Protein AF-A0A3P8GZG1-F1 (afdb_monomer_lite)

Foldseek 3Di:
DPPPVVVVVVVVVVVVVVVVVVVVVVVVVVVVVVVVVVVVVVVVVVVVVVVVVVVVVVVVVVVVVVVVVVVVVVVVVVVVVVVVVVVVVVVVVCVLAVVVLVVLLVCCLFPVQLDDPVVSVVVSVVSVVVCVVVVRHHDPPPPSLVVLDALVQVVVLVVQQQFPDPLSSSLVSSCVDPPFAEEEACLPCSVVSSVCSSLVVLVEEEEEPPDPCVVVVVLVCQQVQREYEYEPCLPPDPLCVQVLVVVWDQDPNFTWTDGDPDIGGGDPNHGYHYYYSDSPRDDPPSVVVSHGYHYPPDDPRSVVSSVVVVVCCVVPVVVVVVVVVVSVVVVVVVVVVVVVVVVVVVVVVVCVVVVVVVVD

Sequence (360 aa):
MKKVEPLRNELKTLEAAATTNKEEAKNNEVTIAALEKSIAKYKEEYAVLISQAQAIKSDLATVEAKVARSVALIKSLSNERARWESSSETFKSQMSTIFGDCLLSAAFMAYAGYFDQHFRSRLFATWCQHLQSVGIHFRNDLALVEYLSNPDERLRWQANALPDDELCVENAIILRRFNRYPLIIDPSGQATEFLVNEYKSKKIMKTSFLDDAFRKTLESALRFGTPLLVQDVESYDSILNPVLNREVRRTGGRTLITIGDQDIDLSPTFRIFLSTRDPSVDFPADVCSRVTFVNFTVTRGSLQSQCLNAALKAERPDVDAKRSDLLKMQGEFQLKLRHLEKDLLQSLNEAKVLFIVLFF

Radius of gyration: 46.08 Å; chains: 1; bounding box: 89×53×162 Å

InterPro domains:
  IPR024743 Dynein heavy chain, coiled coil stalk [PF12777] (3-127)
  IPR026983 Dynein heavy chain [PTHR10676] (2-352)
  IPR027417 P-loop containing nucleoside triphosphate hydrolase [G3DSA:3.40.50.300] (145-316)
  IPR035706 Dynein heavy chain, ATP-binding dynein motor region [PF12781] (156-352)

Structure (mmCIF, N/CA/C/O backbone):
data_AF-A0A3P8GZG1-F1
#
_entry.id   AF-A0A3P8GZG1-F1
#
loop_
_atom_site.group_PDB
_atom_site.id
_atom_site.type_symbol
_atom_site.label_atom_id
_atom_site.label_alt_id
_atom_site.label_comp_id
_atom_site.label_asym_id
_atom_site.label_entity_id
_atom_site.label_seq_id
_atom_site.pdbx_PDB_ins_code
_atom_site.Cartn_x
_atom_site.Cartn_y
_atom_site.Cartn_z
_atom_site.occupancy
_atom_site.B_iso_or_equiv
_atom_site.auth_seq_id
_atom_site.auth_comp_id
_atom_site.auth_asym_id
_atom_site.auth_atom_id
_atom_site.pdbx_PDB_model_num
ATOM 1 N N . MET A 1 1 ? -52.515 29.646 133.090 1.00 43.28 1 MET A N 1
ATOM 2 C CA . MET A 1 1 ? -51.762 28.808 132.130 1.00 43.28 1 MET A CA 1
ATOM 3 C C . MET A 1 1 ? -52.728 28.059 131.197 1.00 43.28 1 MET A C 1
ATOM 5 O O . MET A 1 1 ? -53.071 26.932 131.501 1.00 43.28 1 MET A O 1
ATOM 9 N N . LYS A 1 2 ? -53.247 28.675 130.117 1.00 50.31 2 LYS A N 1
ATOM 10 C CA . LYS A 1 2 ? -54.190 28.012 129.169 1.00 50.31 2 LYS A CA 1
ATOM 11 C C . LYS A 1 2 ? -54.016 28.409 127.681 1.00 50.31 2 LYS A C 1
ATOM 13 O O . LYS A 1 2 ? -54.916 28.205 126.881 1.00 50.31 2 LYS A O 1
ATOM 18 N N . LYS A 1 3 ? -52.872 28.989 127.290 1.00 53.66 3 LYS A N 1
ATOM 19 C CA . LYS A 1 3 ? -52.578 29.385 125.888 1.00 53.66 3 LYS A CA 1
ATOM 20 C C . LYS A 1 3 ? -51.276 28.802 125.314 1.00 53.66 3 LYS A C 1
ATOM 22 O O . LYS A 1 3 ? -50.938 29.098 124.180 1.00 53.66 3 LYS A O 1
ATOM 27 N N . VAL A 1 4 ? -50.548 27.982 126.076 1.00 56.12 4 VAL A N 1
ATOM 28 C CA . VAL A 1 4 ? -49.191 27.521 125.704 1.00 56.12 4 VAL A CA 1
ATOM 29 C C . VAL A 1 4 ? -49.188 26.093 125.137 1.00 56.12 4 VAL A C 1
ATOM 31 O O . VAL A 1 4 ? -48.314 25.751 124.353 1.00 56.12 4 VAL A O 1
ATOM 34 N N . GLU A 1 5 ? -50.182 25.268 125.476 1.00 59.38 5 GLU A N 1
ATOM 35 C CA . GLU A 1 5 ? -50.323 23.896 124.960 1.00 59.38 5 GLU A CA 1
ATOM 36 C C . GLU A 1 5 ? -50.764 23.790 123.489 1.00 59.38 5 GLU A C 1
ATOM 38 O O . GLU A 1 5 ? -50.125 23.027 122.765 1.00 59.38 5 GLU A O 1
ATOM 43 N N . PRO A 1 6 ? -51.776 24.535 122.990 1.00 67.56 6 PRO A N 1
ATOM 44 C CA . PRO A 1 6 ? -52.205 24.390 121.596 1.00 67.56 6 PRO A CA 1
ATOM 45 C C . PRO A 1 6 ? -51.139 24.879 120.605 1.00 67.56 6 PRO A C 1
ATOM 47 O O . PRO A 1 6 ? -50.846 24.174 119.650 1.00 67.56 6 PRO A O 1
ATOM 50 N N . LEU A 1 7 ? -50.464 25.999 120.897 1.00 62.69 7 LEU A N 1
ATOM 51 C CA . LEU A 1 7 ? -49.342 26.507 120.093 1.00 62.69 7 LEU A CA 1
ATOM 52 C C . LEU A 1 7 ? -48.112 25.581 120.127 1.00 62.69 7 LEU A C 1
ATOM 54 O O . LEU A 1 7 ? -47.407 25.478 119.132 1.00 62.69 7 LEU A O 1
ATOM 58 N N . ARG A 1 8 ? -47.854 24.869 121.237 1.00 66.25 8 ARG A N 1
ATOM 59 C CA . ARG A 1 8 ? -46.794 23.841 121.299 1.00 66.25 8 ARG A CA 1
ATOM 60 C C . ARG A 1 8 ? -47.133 22.596 120.485 1.00 66.25 8 ARG A C 1
ATOM 62 O O . ARG A 1 8 ? -46.230 22.007 119.898 1.00 66.25 8 ARG A O 1
ATOM 69 N N . ASN A 1 9 ? -48.399 22.184 120.469 1.00 69.12 9 ASN A N 1
ATOM 70 C CA . ASN A 1 9 ? -48.848 21.059 119.651 1.00 69.12 9 ASN A CA 1
ATOM 71 C C . ASN A 1 9 ? -48.834 21.415 118.161 1.00 69.12 9 ASN A C 1
ATOM 73 O O . ASN A 1 9 ? -48.377 20.607 117.364 1.00 69.12 9 ASN A O 1
ATOM 77 N N . GLU A 1 10 ? -49.240 22.632 117.802 1.00 72.25 10 GLU A N 1
ATOM 78 C CA . GLU A 1 10 ? -49.218 23.131 116.424 1.00 72.25 10 GLU A CA 1
ATOM 79 C C . GLU A 1 10 ? -47.780 23.294 115.896 1.00 72.25 10 GLU A C 1
ATOM 81 O O . GLU A 1 10 ? -47.464 22.879 114.779 1.00 72.25 10 GLU A O 1
ATOM 86 N N . LEU A 1 11 ? -46.863 23.784 116.741 1.00 73.31 11 LEU A N 1
ATOM 87 C CA . LEU A 1 11 ? -45.434 23.849 116.431 1.00 73.31 11 LEU A CA 1
ATOM 88 C C . LEU A 1 11 ? -44.823 22.449 116.269 1.00 73.31 11 LEU A C 1
ATOM 90 O O . LEU A 1 11 ? -44.087 22.229 115.317 1.00 73.31 11 LEU A O 1
ATOM 94 N N . LYS A 1 12 ? -45.205 21.473 117.107 1.00 76.31 12 LYS A N 1
ATOM 95 C CA . LYS A 1 12 ? -44.816 20.062 116.928 1.00 76.31 12 LYS A CA 1
ATOM 96 C C . LYS A 1 12 ? -45.357 19.451 115.639 1.00 76.31 12 LYS A C 1
ATOM 98 O O . LYS A 1 12 ? -44.652 18.670 115.012 1.00 76.31 12 LYS A O 1
ATOM 103 N N . THR A 1 13 ? -46.589 19.769 115.238 1.00 78.44 13 THR A N 1
ATOM 104 C CA . THR A 1 13 ? -47.154 19.265 113.976 1.00 78.44 13 THR A CA 1
ATOM 105 C C . THR A 1 13 ? -46.490 19.898 112.759 1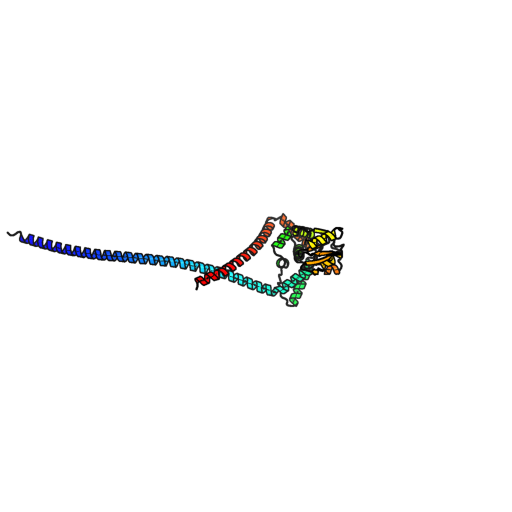.00 78.44 13 THR A C 1
ATOM 107 O O . THR A 1 13 ? -46.254 19.201 111.779 1.00 78.44 13 THR A O 1
ATOM 110 N N . LEU A 1 14 ? -46.136 21.185 112.828 1.00 77.06 14 LEU A N 1
ATOM 111 C CA . LEU A 1 14 ? -45.394 21.876 111.773 1.00 77.06 14 LEU A CA 1
ATOM 112 C C . LEU A 1 14 ? -43.933 21.421 111.712 1.00 77.06 14 LEU A C 1
ATOM 114 O O . LEU A 1 14 ? -43.414 21.252 110.617 1.00 77.06 14 LEU A O 1
ATOM 118 N N . GLU A 1 15 ? -43.284 21.165 112.851 1.00 77.38 15 GLU A N 1
ATOM 119 C CA . GLU A 1 15 ? -41.948 20.559 112.908 1.00 77.38 15 GLU A CA 1
ATOM 120 C C . GLU A 1 15 ? -41.965 19.135 112.351 1.00 77.38 15 GLU A C 1
ATOM 122 O O . GLU A 1 15 ? -41.112 18.810 111.532 1.00 77.38 15 GLU A O 1
ATOM 127 N N . ALA A 1 16 ? -42.966 18.323 112.711 1.00 79.56 16 ALA A N 1
ATOM 128 C CA . ALA A 1 16 ? -43.153 16.986 112.155 1.00 79.56 16 ALA A CA 1
ATOM 129 C C . ALA A 1 16 ? -43.385 17.038 110.636 1.00 79.56 16 ALA A C 1
ATOM 131 O O . ALA A 1 16 ? -42.677 16.369 109.891 1.00 79.56 16 ALA A O 1
ATOM 132 N N . ALA A 1 17 ? -44.293 17.892 110.155 1.00 79.44 17 ALA A N 1
ATOM 133 C CA . ALA A 1 17 ? -44.545 18.070 108.725 1.00 79.44 17 ALA A CA 1
ATOM 134 C C . ALA A 1 17 ? -43.320 18.621 107.974 1.00 79.44 17 ALA A C 1
ATOM 136 O O . ALA A 1 17 ? -43.043 18.204 106.852 1.00 79.44 17 ALA A O 1
ATOM 137 N N . ALA A 1 18 ? -42.547 19.519 108.591 1.00 79.75 18 ALA A N 1
ATOM 138 C CA . ALA A 1 18 ? -41.299 20.025 108.031 1.00 79.75 18 ALA A CA 1
ATOM 139 C C . ALA A 1 18 ? -40.213 18.943 107.978 1.00 79.75 18 ALA A C 1
ATOM 141 O O . ALA A 1 18 ? -39.451 18.917 107.013 1.00 79.75 18 ALA A O 1
ATOM 142 N N . THR A 1 19 ? -40.144 18.039 108.966 1.00 81.44 19 THR A N 1
ATOM 143 C CA . THR A 1 19 ? -39.253 16.870 108.915 1.00 81.44 19 THR A CA 1
ATOM 144 C C . THR A 1 19 ? -39.671 15.887 107.827 1.00 81.44 19 THR A C 1
ATOM 146 O O . THR A 1 19 ? -38.811 15.492 107.044 1.00 81.44 19 THR A O 1
ATOM 149 N N . THR A 1 20 ? -40.970 15.597 107.682 1.00 83.31 20 THR A N 1
ATOM 150 C CA . THR A 1 20 ? -41.490 14.726 106.616 1.00 83.31 20 THR A CA 1
ATOM 151 C C . THR A 1 20 ? -41.215 15.317 105.233 1.00 83.31 20 THR A C 1
ATOM 153 O O . THR A 1 20 ? -40.660 14.635 104.379 1.00 83.31 20 THR A O 1
ATOM 156 N N . ASN A 1 21 ? -41.483 16.612 105.022 1.00 81.94 21 ASN A N 1
ATOM 157 C CA . ASN A 1 21 ? -41.158 17.294 103.763 1.00 81.94 21 ASN A CA 1
ATOM 158 C C . ASN A 1 21 ? -39.648 17.332 103.487 1.00 81.94 21 ASN A C 1
ATOM 160 O O . ASN A 1 21 ? -39.240 17.276 102.331 1.00 81.94 21 ASN A O 1
ATOM 164 N N . LYS A 1 22 ? -38.799 17.426 104.520 1.00 83.38 22 LYS A N 1
ATOM 165 C CA . LYS A 1 22 ? -37.338 17.335 104.358 1.00 83.38 22 LYS A CA 1
ATOM 166 C C . LYS A 1 22 ? -36.900 15.940 103.924 1.00 83.38 22 LYS A C 1
ATOM 168 O O . LYS A 1 22 ? -35.990 15.824 103.108 1.00 83.38 22 LYS A O 1
ATOM 173 N N . GLU A 1 23 ? -37.518 14.896 104.465 1.00 84.44 23 GLU A N 1
ATOM 174 C CA . GLU A 1 23 ? -37.255 13.509 104.075 1.00 84.44 23 GLU A CA 1
ATOM 175 C C . GLU A 1 23 ? -37.761 13.213 102.660 1.00 84.44 23 GLU A C 1
ATOM 177 O O . GLU A 1 23 ? -37.033 12.611 101.872 1.00 84.44 23 GLU A O 1
ATOM 182 N N . GLU A 1 24 ? -38.944 13.706 102.291 1.00 84.44 24 GLU A N 1
ATOM 183 C CA . GLU A 1 24 ? -39.466 13.620 100.924 1.00 84.44 24 GLU A CA 1
ATOM 184 C C . GLU A 1 24 ? -38.603 14.401 99.927 1.00 84.44 24 GLU A C 1
ATOM 186 O O . GLU A 1 24 ? -38.266 13.873 98.869 1.00 84.44 24 GLU A O 1
ATOM 191 N N . ALA A 1 25 ? -38.167 15.617 100.271 1.00 84.31 25 ALA A N 1
ATOM 192 C CA . ALA A 1 25 ? -37.244 16.396 99.447 1.00 84.31 25 ALA A CA 1
ATOM 193 C C . ALA A 1 25 ? -35.911 15.661 99.252 1.00 84.31 25 ALA A C 1
ATOM 195 O O . ALA A 1 25 ? -35.411 15.588 98.133 1.00 84.31 25 ALA A O 1
ATOM 196 N N . LYS A 1 26 ? -35.376 15.038 100.308 1.00 87.12 26 LYS A N 1
ATOM 197 C CA . LYS A 1 26 ? -34.148 14.239 100.237 1.00 87.12 26 LYS A CA 1
ATOM 198 C C . LYS A 1 26 ? -34.324 12.979 99.380 1.00 87.12 26 LYS A C 1
ATOM 200 O O . LYS A 1 26 ? -33.434 12.637 98.607 1.00 87.12 26 LYS A O 1
ATOM 205 N N . ASN A 1 27 ? -35.469 12.300 99.469 1.00 86.44 27 ASN A N 1
ATOM 206 C CA . ASN A 1 27 ? -35.792 11.160 98.604 1.00 86.44 27 ASN A CA 1
ATOM 207 C C . ASN A 1 27 ? -35.959 11.582 97.134 1.00 86.44 27 ASN A C 1
ATOM 209 O O . ASN A 1 27 ? -35.504 10.877 96.228 1.00 86.44 27 ASN A O 1
ATOM 213 N N . ASN A 1 28 ? -36.553 12.751 96.889 1.00 85.81 28 ASN A N 1
ATOM 214 C CA . ASN A 1 28 ? -36.662 13.337 95.555 1.00 85.81 28 ASN A CA 1
ATOM 215 C C . ASN A 1 28 ? -35.290 13.751 94.999 1.00 85.81 28 ASN A C 1
ATOM 217 O O . ASN A 1 28 ? -35.001 13.482 93.840 1.00 85.81 28 ASN A O 1
ATOM 221 N N . GLU A 1 29 ? -34.393 14.308 95.814 1.00 86.75 29 GLU A N 1
ATOM 222 C CA . GLU A 1 29 ? -33.010 14.595 95.402 1.00 86.75 29 GLU A CA 1
ATOM 223 C C . GLU A 1 29 ? -32.241 13.318 95.033 1.00 86.75 29 GLU A C 1
ATOM 225 O O . GLU A 1 29 ? -31.551 13.283 94.014 1.00 86.75 29 GLU A O 1
ATOM 230 N N . VAL A 1 30 ? -32.394 12.238 95.809 1.00 90.06 30 VAL A N 1
ATOM 231 C CA . VAL A 1 30 ? -31.760 10.941 95.508 1.00 90.06 30 VAL A CA 1
ATOM 232 C C . VAL A 1 30 ? -32.296 10.344 94.204 1.00 90.06 30 VAL A C 1
ATOM 234 O O . VAL A 1 30 ? -31.521 9.822 93.399 1.00 90.06 30 VAL A O 1
ATOM 237 N N . THR A 1 31 ? -33.607 10.425 93.967 1.00 88.00 31 THR A N 1
ATOM 238 C CA . THR A 1 31 ? -34.216 9.927 92.723 1.00 88.00 31 THR A CA 1
ATOM 239 C C . THR A 1 31 ? -33.843 10.784 91.515 1.00 88.00 31 THR A C 1
ATOM 241 O O . THR A 1 31 ? -33.518 10.220 90.471 1.00 88.00 31 THR A O 1
ATOM 244 N N . ILE A 1 32 ? -33.786 12.113 91.651 1.00 89.06 32 ILE A N 1
ATOM 245 C CA . ILE A 1 32 ? -33.284 13.018 90.605 1.00 89.06 32 ILE A CA 1
ATOM 246 C C . ILE A 1 32 ? -31.829 12.683 90.271 1.00 89.06 32 ILE A C 1
ATOM 248 O O . ILE A 1 32 ? -31.522 12.459 89.104 1.00 89.06 32 ILE A O 1
ATOM 252 N N . ALA A 1 33 ? -30.954 12.527 91.268 1.00 90.25 33 ALA A N 1
ATOM 253 C CA . ALA A 1 33 ? -29.554 12.164 91.040 1.00 90.25 33 ALA A CA 1
ATOM 254 C C . ALA A 1 33 ? -29.401 10.790 90.351 1.00 90.25 33 ALA A C 1
ATOM 256 O O . ALA A 1 33 ? -28.545 10.605 89.480 1.00 90.25 33 ALA A O 1
ATOM 257 N N . ALA A 1 34 ? -30.247 9.812 90.697 1.00 89.56 34 ALA A N 1
ATOM 258 C CA . ALA A 1 34 ? -30.266 8.501 90.046 1.00 89.56 34 ALA A CA 1
ATOM 259 C C . ALA A 1 34 ? -30.741 8.574 88.580 1.00 89.56 34 ALA A C 1
ATOM 261 O O . ALA A 1 34 ? -30.181 7.899 87.705 1.00 89.56 34 ALA A O 1
ATOM 262 N N . LEU A 1 35 ? -31.745 9.409 88.298 1.00 90.50 35 LEU A N 1
ATOM 263 C CA . LEU A 1 35 ? -32.241 9.667 86.947 1.00 90.50 35 LEU A CA 1
ATOM 264 C C . LEU A 1 35 ? -31.217 10.437 86.110 1.00 90.50 35 LEU A C 1
ATOM 266 O O . LEU A 1 35 ? -30.965 10.047 84.975 1.00 90.50 35 LEU A O 1
ATOM 270 N N . GLU A 1 36 ? -30.562 11.456 86.666 1.00 89.81 36 GLU A N 1
ATOM 271 C CA . GLU A 1 36 ? -29.489 12.205 86.003 1.00 89.81 36 GLU A CA 1
ATOM 272 C C . GLU A 1 36 ? -28.321 11.295 85.620 1.00 89.81 36 GLU A C 1
ATOM 274 O O . GLU A 1 36 ? -27.849 11.336 84.482 1.00 89.81 36 GLU A O 1
ATOM 279 N N . LYS A 1 37 ? -27.908 10.397 86.525 1.00 91.06 37 LYS A N 1
ATOM 280 C CA . LYS A 1 37 ? -26.879 9.388 86.239 1.00 91.06 37 LYS A CA 1
ATOM 281 C C . LYS A 1 37 ? -27.308 8.428 85.125 1.00 91.06 37 LYS A C 1
ATOM 283 O O . LYS A 1 37 ? -26.499 8.084 84.263 1.00 91.06 37 LYS A O 1
ATOM 288 N N . SER A 1 38 ? -28.573 8.011 85.121 1.00 91.06 38 SER A N 1
ATOM 289 C CA . SER A 1 38 ? -29.121 7.137 84.075 1.00 91.06 38 SER A CA 1
ATOM 290 C C . SER A 1 38 ? -29.189 7.852 82.723 1.00 91.06 38 SER A C 1
ATOM 292 O O . SER A 1 38 ? -28.768 7.296 81.714 1.00 91.06 38 SER A O 1
ATOM 294 N N . ILE A 1 39 ? -29.638 9.110 82.697 1.00 92.06 39 ILE A N 1
ATOM 295 C CA . ILE A 1 39 ? -29.678 9.954 81.495 1.00 92.06 39 ILE A CA 1
ATOM 296 C C . ILE A 1 39 ? -28.269 10.185 80.946 1.00 92.06 39 ILE A C 1
ATOM 298 O O . ILE A 1 39 ? -28.075 10.111 79.734 1.00 92.06 39 ILE A O 1
ATOM 302 N N . ALA A 1 40 ? -27.281 10.443 81.808 1.00 91.69 40 ALA A N 1
ATOM 303 C CA . ALA A 1 40 ? -25.890 10.599 81.391 1.00 91.69 40 ALA A CA 1
ATOM 304 C C . ALA A 1 40 ? -25.367 9.329 80.703 1.00 91.69 40 ALA A C 1
ATOM 306 O O . ALA A 1 40 ? -24.814 9.415 79.607 1.00 91.69 40 ALA A O 1
ATOM 307 N N . LYS A 1 41 ? -25.639 8.153 81.285 1.00 92.44 41 LYS A N 1
ATOM 308 C CA . LYS A 1 41 ? -25.278 6.861 80.690 1.00 92.44 41 LYS A CA 1
ATOM 309 C C . LYS A 1 41 ? -25.947 6.643 79.326 1.00 92.44 41 LYS A C 1
ATOM 311 O O . LYS A 1 41 ? -25.269 6.301 78.363 1.00 92.44 41 LYS A O 1
ATOM 316 N N . TYR A 1 42 ? -27.252 6.900 79.215 1.00 91.69 42 TYR A N 1
ATOM 317 C CA . TYR A 1 42 ? -27.969 6.762 77.942 1.00 91.69 42 TYR A CA 1
ATOM 318 C C . TYR A 1 42 ? -27.483 7.746 76.874 1.00 91.69 42 TYR A C 1
ATOM 320 O O . TYR A 1 42 ? -27.451 7.393 75.699 1.00 91.69 42 TYR A O 1
ATOM 328 N N . LYS A 1 43 ? -27.078 8.966 77.249 1.00 91.50 43 LYS A N 1
ATOM 329 C CA . LYS A 1 43 ? -26.469 9.920 76.307 1.00 91.50 43 LYS A CA 1
ATOM 330 C C . LYS A 1 43 ? -25.148 9.400 75.744 1.00 91.50 43 LYS A C 1
ATOM 332 O O . LYS A 1 43 ? -24.893 9.578 74.556 1.00 91.50 43 LYS A O 1
ATOM 337 N N . GLU A 1 44 ? -24.331 8.760 76.575 1.00 92.12 44 GLU A N 1
ATOM 338 C CA . GLU A 1 44 ? -23.055 8.177 76.157 1.00 92.12 44 GLU A CA 1
ATOM 339 C C . GLU A 1 44 ? -23.260 6.958 75.244 1.00 92.12 44 GLU A C 1
ATOM 341 O O . GLU A 1 44 ? -22.686 6.900 74.156 1.00 92.12 44 GLU A O 1
ATOM 346 N N . GLU A 1 45 ? -24.170 6.047 75.605 1.00 92.19 45 GLU A N 1
ATOM 347 C CA . GLU A 1 45 ? -24.563 4.916 74.749 1.00 92.19 45 GLU A CA 1
ATOM 348 C C . GLU A 1 45 ? -25.146 5.390 73.406 1.00 92.19 45 GLU A C 1
ATOM 350 O O . GLU A 1 45 ? -24.799 4.863 72.347 1.00 92.19 45 GLU A O 1
ATOM 355 N N . TYR A 1 46 ? -25.980 6.435 73.424 1.00 91.94 46 TYR A N 1
ATOM 356 C CA . TYR A 1 46 ? -26.542 7.036 72.216 1.00 91.94 46 TYR A CA 1
ATOM 357 C C . TYR A 1 46 ? -25.460 7.658 71.323 1.00 91.94 46 TYR A C 1
ATOM 359 O O . TYR A 1 46 ? -25.493 7.479 70.106 1.00 91.94 46 TYR A O 1
ATOM 367 N N . ALA A 1 47 ? -24.467 8.342 71.900 1.00 92.19 47 ALA A N 1
ATOM 368 C CA . ALA A 1 47 ? -23.340 8.888 71.143 1.00 92.19 47 ALA A CA 1
ATOM 369 C C . ALA A 1 47 ? -22.516 7.781 70.461 1.00 92.19 47 ALA A C 1
ATOM 371 O O . ALA A 1 47 ? -22.147 7.919 69.290 1.00 92.19 47 ALA A O 1
ATOM 372 N N . VAL A 1 48 ? -22.294 6.654 71.147 1.00 94.06 48 VAL A N 1
ATOM 373 C CA . VAL A 1 48 ? -21.621 5.484 70.563 1.00 94.06 48 VAL A CA 1
ATOM 374 C C . VAL A 1 48 ? -22.445 4.907 69.410 1.00 94.06 48 VAL A C 1
ATOM 376 O O . VAL A 1 48 ? -21.910 4.741 68.314 1.00 94.06 48 VAL A O 1
ATOM 379 N N . LEU A 1 49 ? -23.749 4.693 69.597 1.00 93.06 49 LEU A N 1
ATOM 380 C CA . LEU A 1 49 ? -24.649 4.200 68.545 1.00 93.06 49 LEU A CA 1
ATOM 381 C C . LEU A 1 49 ? -24.685 5.119 67.316 1.00 93.06 49 LEU A C 1
ATOM 383 O O . LEU A 1 49 ? -24.641 4.633 66.187 1.00 93.06 49 LEU A O 1
ATOM 387 N N . ILE A 1 50 ? -24.710 6.441 67.509 1.00 94.19 50 ILE A N 1
ATOM 388 C CA . ILE A 1 50 ? -24.665 7.412 66.406 1.00 94.19 50 ILE A CA 1
ATOM 389 C C . ILE A 1 50 ? -23.335 7.333 65.653 1.00 94.19 50 ILE A C 1
ATOM 391 O O . ILE A 1 50 ? -23.333 7.340 64.422 1.00 94.19 50 ILE A O 1
ATOM 395 N N . SER A 1 51 ? -22.207 7.223 66.361 1.00 94.25 51 SER A N 1
ATOM 396 C CA . SER A 1 51 ? -20.899 7.098 65.705 1.00 94.25 51 SER A CA 1
ATOM 397 C C . SER A 1 51 ? -20.778 5.798 64.902 1.00 94.25 51 SER A C 1
ATOM 399 O O . SER A 1 51 ? -20.312 5.825 63.764 1.00 94.25 51 SER A O 1
ATOM 401 N N . GLN A 1 52 ? -21.289 4.682 65.433 1.00 93.38 52 GLN A N 1
ATOM 402 C CA . GLN A 1 52 ? -21.371 3.406 64.721 1.00 93.38 52 GLN A CA 1
ATOM 403 C C . GLN A 1 52 ? -22.289 3.492 63.496 1.00 93.38 52 GLN A C 1
ATOM 405 O O . GLN A 1 52 ? -21.906 3.060 62.412 1.00 93.38 52 GLN A O 1
ATOM 410 N N . ALA A 1 53 ? -23.472 4.100 63.630 1.00 93.69 53 ALA A N 1
ATOM 411 C CA . ALA A 1 53 ? -24.395 4.291 62.513 1.00 93.69 53 ALA A CA 1
ATOM 412 C C . ALA A 1 53 ? -23.774 5.153 61.402 1.00 93.69 53 ALA A C 1
ATOM 414 O O . ALA A 1 53 ? -23.924 4.848 60.217 1.00 93.69 53 ALA A O 1
ATOM 415 N N . GLN A 1 54 ? -23.036 6.203 61.772 1.00 93.81 54 GLN A N 1
ATOM 416 C CA . GLN A 1 54 ? -22.340 7.062 60.819 1.00 93.81 54 GLN A CA 1
ATOM 417 C C . GLN A 1 54 ? -21.179 6.332 60.126 1.00 93.81 54 GLN A C 1
ATOM 419 O O . GLN A 1 54 ? -21.006 6.495 58.917 1.00 93.81 54 GLN A O 1
ATOM 424 N N . ALA A 1 55 ? -20.425 5.503 60.855 1.00 94.25 55 ALA A N 1
ATOM 425 C CA . ALA A 1 55 ? -19.374 4.661 60.283 1.00 94.25 55 ALA A CA 1
ATOM 426 C C . ALA A 1 55 ? -19.951 3.671 59.260 1.00 94.25 55 ALA A C 1
ATOM 428 O O . ALA A 1 55 ? -19.516 3.659 58.111 1.00 94.25 55 ALA A O 1
ATOM 429 N N . ILE A 1 56 ? -21.019 2.950 59.623 1.00 94.00 56 ILE A N 1
ATOM 430 C CA . ILE A 1 56 ? -21.717 2.028 58.714 1.00 94.00 56 ILE A CA 1
ATOM 431 C C . ILE A 1 56 ? -22.217 2.770 57.473 1.00 94.00 56 ILE A C 1
ATOM 433 O O . ILE A 1 56 ? -22.049 2.287 56.357 1.00 94.00 56 ILE A O 1
ATOM 437 N N . LYS A 1 57 ? -22.800 3.964 57.634 1.00 94.31 57 LYS A N 1
ATOM 438 C CA . LYS A 1 57 ? -23.280 4.774 56.507 1.00 94.31 57 LYS A CA 1
ATOM 439 C C . LYS A 1 57 ? -22.145 5.185 55.559 1.00 94.31 57 LYS A C 1
ATOM 441 O O . LYS A 1 57 ? -22.331 5.160 54.344 1.00 94.31 57 LYS A O 1
ATOM 446 N N . SER A 1 58 ? -20.982 5.547 56.102 1.00 94.50 58 SER A N 1
ATOM 447 C CA . SER A 1 58 ? -19.778 5.862 55.322 1.00 94.50 58 SER A CA 1
ATOM 448 C C . SER A 1 58 ? -19.250 4.641 54.563 1.00 94.50 58 SER A C 1
ATOM 450 O O . SER A 1 58 ? -18.917 4.732 53.376 1.00 94.50 58 SER A O 1
ATOM 452 N N . ASP A 1 59 ? -19.213 3.483 55.220 1.00 93.12 59 ASP A N 1
ATOM 453 C CA . ASP A 1 59 ? -18.781 2.230 54.603 1.00 93.12 59 ASP A CA 1
ATOM 454 C C . ASP A 1 59 ? -19.727 1.821 53.473 1.00 93.12 59 ASP A C 1
ATOM 456 O O . ASP A 1 59 ? -19.275 1.481 52.378 1.00 93.12 59 ASP A O 1
ATOM 460 N N . LEU A 1 60 ? -21.039 1.949 53.688 1.00 93.25 60 LEU A N 1
ATOM 461 C CA . LEU A 1 60 ? -22.065 1.654 52.688 1.00 93.25 60 LEU A CA 1
ATOM 462 C C . LEU A 1 60 ? -21.902 2.547 51.450 1.00 93.25 60 LEU A C 1
ATOM 464 O O . LEU A 1 60 ? -21.856 2.032 50.336 1.00 93.25 60 LEU A O 1
ATOM 468 N N . ALA A 1 61 ? -21.696 3.855 51.636 1.00 94.06 61 ALA A N 1
ATOM 469 C CA . ALA A 1 61 ? -21.429 4.779 50.532 1.00 94.06 61 ALA A CA 1
ATOM 470 C C . ALA A 1 61 ? -20.141 4.418 49.767 1.00 94.06 61 ALA A C 1
ATOM 472 O O . ALA A 1 61 ? -20.083 4.498 48.537 1.00 94.06 61 ALA A O 1
ATOM 473 N N . THR A 1 62 ? -19.103 3.967 50.477 1.00 93.75 62 THR A N 1
ATOM 474 C CA . THR A 1 62 ? -17.841 3.530 49.862 1.00 93.75 62 THR A CA 1
ATOM 475 C C . THR A 1 62 ? -18.029 2.255 49.039 1.00 93.75 62 THR A C 1
ATOM 477 O O . THR A 1 62 ? -17.487 2.141 47.935 1.00 93.75 62 THR A O 1
ATOM 480 N N . VAL A 1 63 ? -18.796 1.294 49.557 1.00 93.25 63 VAL A N 1
ATOM 481 C CA . VAL A 1 63 ? -19.129 0.046 48.860 1.00 93.25 63 VAL A CA 1
ATOM 482 C C . VAL A 1 63 ? -19.998 0.332 47.642 1.00 93.25 63 VAL A C 1
ATOM 484 O O . VAL A 1 63 ? -19.685 -0.158 46.562 1.00 93.25 63 VAL A O 1
ATOM 487 N N . GLU A 1 64 ? -21.015 1.179 47.765 1.00 92.56 64 GLU A N 1
ATOM 488 C CA . GLU A 1 64 ? -21.873 1.583 46.650 1.00 92.56 64 GLU A CA 1
ATOM 489 C C . GLU A 1 64 ? -21.055 2.242 45.527 1.00 92.56 64 GLU A C 1
ATOM 491 O O . GLU A 1 64 ? -21.161 1.852 44.363 1.00 92.56 64 GLU A O 1
ATOM 496 N N . ALA A 1 65 ? -20.129 3.142 45.872 1.00 92.56 65 ALA A N 1
ATOM 497 C CA . ALA A 1 65 ? -19.214 3.752 44.908 1.00 92.56 65 ALA A CA 1
ATOM 498 C C . ALA A 1 65 ? -18.235 2.744 44.269 1.00 92.56 65 ALA A C 1
ATOM 500 O O . ALA A 1 65 ? -17.813 2.917 43.120 1.00 92.56 65 ALA A O 1
ATOM 501 N N . LYS A 1 66 ? -17.825 1.693 44.992 1.00 90.75 66 LYS A N 1
ATOM 502 C CA . LYS A 1 66 ? -17.031 0.589 44.422 1.00 90.75 66 LYS A CA 1
ATOM 503 C C . LYS A 1 66 ? -17.872 -0.242 43.452 1.00 90.75 66 LYS A C 1
ATOM 505 O O . LYS A 1 66 ? -17.431 -0.456 42.328 1.00 90.75 66 LYS A O 1
ATOM 510 N N . VAL A 1 67 ? -19.087 -0.629 43.840 1.00 92.25 67 VAL A N 1
ATOM 511 C CA . VAL A 1 67 ? -20.015 -1.403 43.001 1.00 92.25 67 VAL A CA 1
ATOM 512 C C . VAL A 1 67 ? -20.354 -0.638 41.724 1.00 92.25 67 VAL A C 1
ATOM 514 O O . VAL A 1 67 ? -20.233 -1.197 40.636 1.00 92.25 67 VAL A O 1
ATOM 517 N N . ALA A 1 68 ? -20.684 0.652 41.823 1.00 91.50 68 ALA A N 1
ATOM 518 C CA . ALA A 1 68 ? -20.972 1.492 40.663 1.00 91.50 68 ALA A CA 1
ATOM 519 C C . ALA A 1 68 ? -19.794 1.534 39.671 1.00 91.50 68 ALA A C 1
ATOM 521 O O . ALA A 1 68 ? -19.991 1.372 38.464 1.00 91.50 68 ALA A O 1
ATOM 522 N N . ARG A 1 69 ? -18.555 1.675 40.170 1.00 89.31 69 ARG A N 1
ATOM 523 C CA . ARG A 1 69 ? -17.341 1.617 39.335 1.00 89.31 69 ARG A CA 1
ATOM 524 C C . ARG A 1 69 ? -17.147 0.251 38.686 1.00 89.31 69 ARG A C 1
ATOM 526 O O . ARG A 1 69 ? -16.853 0.194 37.495 1.00 89.31 69 ARG A O 1
ATOM 533 N N . SER A 1 70 ? -17.336 -0.836 39.431 1.00 89.38 70 SER A N 1
ATOM 534 C CA . SER A 1 70 ? -17.218 -2.197 38.900 1.00 89.38 70 SER A CA 1
ATOM 535 C C . SER A 1 70 ? -18.249 -2.475 37.806 1.00 89.38 70 SER A C 1
ATOM 537 O O . SER A 1 70 ? -17.890 -3.005 36.759 1.00 89.38 70 SER A O 1
ATOM 539 N N . VAL A 1 71 ? -19.507 -2.065 37.997 1.00 90.81 71 VAL A N 1
ATOM 540 C CA . VAL A 1 71 ? -20.568 -2.218 36.988 1.00 90.81 71 VAL A CA 1
ATOM 541 C C . VAL A 1 71 ? -20.239 -1.424 35.722 1.00 90.81 71 VAL A C 1
ATOM 543 O O . VAL A 1 71 ? -20.356 -1.956 34.617 1.00 90.81 71 VAL A O 1
ATOM 546 N N . ALA A 1 72 ? -19.775 -0.177 35.861 1.00 90.00 72 ALA A N 1
ATOM 547 C CA . ALA A 1 72 ? -19.357 0.638 34.721 1.00 90.00 72 ALA A CA 1
ATOM 548 C C . ALA A 1 72 ? -18.167 0.015 33.967 1.00 90.00 72 ALA A C 1
ATOM 550 O O . ALA A 1 72 ? -18.178 -0.034 32.734 1.00 90.00 72 ALA A O 1
ATOM 551 N N . LEU A 1 73 ? -17.175 -0.511 34.694 1.00 88.19 73 LEU A N 1
ATOM 552 C CA . LEU A 1 73 ? -16.017 -1.187 34.111 1.00 88.19 73 LEU A CA 1
ATOM 553 C C . LEU A 1 73 ? -16.427 -2.455 33.351 1.00 88.19 73 LEU A C 1
ATOM 555 O O . LEU A 1 73 ? -16.033 -2.621 32.200 1.00 88.19 73 LEU A O 1
ATOM 559 N N . ILE A 1 74 ? -17.260 -3.313 33.951 1.00 89.56 74 ILE A N 1
ATOM 560 C CA . ILE A 1 74 ? -17.773 -4.532 33.305 1.00 89.56 74 ILE A CA 1
ATOM 561 C C . ILE A 1 74 ? -18.556 -4.178 32.040 1.00 89.56 74 ILE A C 1
ATOM 563 O O . ILE A 1 74 ? -18.364 -4.814 31.006 1.00 89.56 74 ILE A O 1
ATOM 567 N N . LYS A 1 75 ? -19.395 -3.137 32.086 1.00 91.19 75 LYS A N 1
ATOM 568 C CA . LYS A 1 75 ? -20.141 -2.670 30.912 1.00 91.19 75 LYS A CA 1
ATOM 569 C C . LYS A 1 75 ? -19.205 -2.210 29.790 1.00 91.19 75 LYS A C 1
ATOM 571 O O . LYS A 1 75 ? -19.403 -2.601 28.643 1.00 91.19 75 LYS A O 1
ATOM 576 N N . SER A 1 76 ? -18.178 -1.422 30.113 1.00 88.81 76 SER A N 1
ATOM 577 C CA . SER A 1 76 ? -17.180 -0.962 29.135 1.00 88.81 76 SER A CA 1
ATOM 578 C C . SER A 1 76 ? -16.410 -2.133 28.512 1.00 88.81 76 SER A C 1
ATOM 580 O O . SER A 1 76 ? -16.330 -2.248 27.290 1.00 88.81 76 SER A O 1
ATOM 582 N N . LEU A 1 77 ? -15.937 -3.071 29.341 1.00 88.62 77 LEU A N 1
ATOM 583 C CA . LEU A 1 77 ? -15.236 -4.274 28.884 1.00 88.62 77 LEU A CA 1
ATOM 584 C C . LEU A 1 77 ? -16.136 -5.206 28.063 1.00 88.62 77 LEU A C 1
ATOM 586 O O . LEU A 1 77 ? -15.664 -5.844 27.128 1.00 88.62 77 LEU A O 1
ATOM 590 N N . SER A 1 78 ? -17.431 -5.276 28.373 1.00 88.62 78 SER A N 1
ATOM 591 C CA . SER A 1 78 ? -18.395 -6.051 27.590 1.00 88.62 78 SER A CA 1
ATOM 592 C C . SER A 1 78 ? -18.591 -5.472 26.189 1.00 88.62 78 SER A C 1
ATOM 594 O O . SER A 1 78 ? -18.664 -6.232 25.226 1.00 88.62 78 SER A O 1
ATOM 596 N N . ASN A 1 79 ? -18.653 -4.143 26.059 1.00 89.56 79 ASN A N 1
ATOM 597 C CA . ASN A 1 79 ? -18.727 -3.486 24.752 1.00 89.56 79 ASN A CA 1
ATOM 598 C C . ASN A 1 79 ? -17.456 -3.748 23.937 1.00 89.56 79 ASN A C 1
ATOM 600 O O . ASN A 1 79 ? -17.528 -4.051 22.747 1.00 89.56 79 ASN A O 1
ATOM 604 N N . GLU A 1 80 ? -16.298 -3.679 24.592 1.00 87.44 80 GLU A N 1
ATOM 605 C CA . GLU A 1 80 ? -15.014 -3.950 23.954 1.00 87.44 80 GLU A CA 1
ATOM 606 C C . GLU A 1 80 ? -14.887 -5.413 23.512 1.00 87.44 80 GLU A C 1
ATOM 608 O O . GLU A 1 80 ? -14.471 -5.693 22.389 1.00 87.44 80 GLU A O 1
ATOM 613 N N . ARG A 1 81 ? -15.351 -6.356 24.340 1.00 88.44 81 ARG A N 1
ATOM 614 C CA . ARG A 1 81 ? -15.450 -7.771 23.970 1.00 88.44 81 ARG A CA 1
ATOM 615 C C . ARG A 1 81 ? -16.326 -7.968 22.732 1.00 88.44 81 ARG A C 1
ATOM 617 O O . ARG A 1 81 ? -15.911 -8.684 21.827 1.00 88.44 81 ARG A O 1
ATOM 624 N N . ALA A 1 82 ? -17.503 -7.344 22.675 1.00 91.62 82 ALA A N 1
ATOM 625 C CA . ALA A 1 82 ? -18.394 -7.451 21.517 1.00 91.62 82 ALA A CA 1
ATOM 626 C C . ALA A 1 82 ? -17.737 -6.895 20.240 1.00 91.62 82 ALA A C 1
ATOM 628 O O . ALA A 1 82 ? -17.845 -7.491 19.168 1.00 91.62 82 ALA A O 1
ATOM 629 N N . ARG A 1 83 ? -16.988 -5.791 20.360 1.00 90.31 83 ARG A N 1
ATOM 630 C CA . ARG A 1 83 ? -16.191 -5.229 19.262 1.00 90.31 83 ARG A CA 1
ATOM 631 C C . ARG A 1 83 ? -15.120 -6.209 18.783 1.00 90.31 83 ARG A C 1
ATOM 633 O O . ARG A 1 83 ? -14.989 -6.419 17.581 1.00 90.31 83 ARG A O 1
ATOM 640 N N . TRP A 1 84 ? -14.380 -6.837 19.696 1.00 89.19 84 TRP A N 1
ATOM 641 C CA . TRP A 1 84 ? -13.375 -7.847 19.346 1.00 89.19 84 TRP A CA 1
ATOM 642 C C . TRP A 1 84 ? -13.986 -9.096 18.717 1.00 89.19 84 TRP A C 1
ATOM 644 O O . TRP A 1 84 ? -13.409 -9.643 17.782 1.00 89.19 84 TRP A O 1
ATOM 654 N N . GLU A 1 85 ? -15.153 -9.528 19.186 1.00 91.06 85 GLU A N 1
ATOM 655 C CA . GLU A 1 85 ? -15.882 -10.664 18.621 1.00 91.06 85 GLU A CA 1
ATOM 656 C C . GLU A 1 85 ? -16.333 -10.370 17.182 1.00 91.06 85 GLU A C 1
ATOM 658 O O . GLU A 1 85 ? -16.062 -11.162 16.280 1.00 91.06 85 GLU A O 1
ATOM 663 N N . SER A 1 86 ? -16.879 -9.176 16.929 1.00 91.12 86 SER A N 1
ATOM 664 C CA . SER A 1 86 ? -17.201 -8.712 15.572 1.00 91.12 86 SER A CA 1
ATOM 665 C C . SER A 1 86 ? -15.964 -8.622 14.670 1.00 91.12 86 SER A C 1
ATOM 667 O O . SER A 1 86 ? -16.015 -9.024 13.504 1.00 91.12 86 SER A O 1
ATOM 669 N N . SER A 1 87 ? -14.842 -8.107 15.182 1.00 88.00 87 SER A N 1
ATOM 670 C CA . SER A 1 87 ? -13.577 -8.059 14.436 1.00 88.00 87 SER A CA 1
ATOM 671 C C . SER A 1 87 ? -13.045 -9.462 14.140 1.00 88.00 87 SER A C 1
ATOM 673 O O . SER A 1 87 ? -12.576 -9.718 13.035 1.00 88.00 87 SER A O 1
ATOM 675 N N . SER A 1 88 ? -13.151 -10.391 15.094 1.00 91.12 88 SER A N 1
ATOM 676 C CA . SER A 1 88 ? -12.739 -11.787 14.922 1.00 91.12 88 SER A CA 1
ATOM 677 C C . SER A 1 88 ? -13.552 -12.483 13.835 1.00 91.12 88 SER A C 1
ATOM 679 O O . SER A 1 88 ? -12.978 -13.161 12.984 1.00 91.12 88 SER A O 1
ATOM 681 N N . GLU A 1 89 ? -14.866 -12.267 13.808 1.00 91.38 89 GLU A N 1
ATOM 682 C CA . GLU A 1 89 ? -15.732 -12.823 12.769 1.00 91.38 89 GLU A CA 1
ATOM 683 C C . GLU A 1 89 ? -15.425 -12.218 11.390 1.00 91.38 89 GLU A C 1
ATOM 685 O O . GLU A 1 89 ? -15.327 -12.934 10.393 1.00 91.38 89 GLU A O 1
ATOM 690 N N . THR A 1 90 ? -15.140 -10.912 11.343 1.00 89.19 90 THR A N 1
ATOM 691 C CA . THR A 1 90 ? -14.676 -10.239 10.119 1.00 89.19 90 THR A CA 1
ATOM 692 C C . THR A 1 90 ? -13.358 -10.841 9.624 1.00 89.19 90 THR A C 1
ATOM 694 O O . THR A 1 90 ? -13.221 -11.120 8.434 1.00 89.19 90 THR A O 1
ATOM 697 N N . PHE A 1 91 ? -12.404 -11.108 10.522 1.00 88.19 91 PHE A N 1
ATOM 698 C CA . PHE A 1 91 ? -11.144 -11.760 10.163 1.00 88.19 91 PHE A CA 1
ATOM 699 C C . PHE A 1 91 ? -11.342 -13.189 9.668 1.00 88.19 91 PHE A C 1
ATOM 701 O O . PHE A 1 91 ? -10.676 -13.577 8.716 1.00 88.19 91 PHE A O 1
ATOM 708 N N . LYS A 1 92 ? -12.259 -13.970 10.251 1.00 90.81 92 LYS A N 1
ATOM 709 C CA . LYS A 1 92 ? -12.587 -15.307 9.729 1.00 90.81 92 LYS A CA 1
ATOM 710 C C . LYS A 1 92 ? -13.148 -15.235 8.312 1.00 90.81 92 LYS A C 1
ATOM 712 O O . LYS A 1 92 ? -12.712 -15.998 7.454 1.00 90.81 92 LYS A O 1
ATOM 717 N N . SER A 1 93 ? -14.065 -14.300 8.060 1.00 89.44 93 SER A N 1
ATOM 718 C CA . SER A 1 93 ? -14.606 -14.061 6.719 1.00 89.44 93 SER A CA 1
ATOM 719 C C . SER A 1 93 ? -13.492 -13.689 5.731 1.00 89.44 93 SER A C 1
ATOM 721 O O . SER A 1 93 ? -13.333 -14.354 4.708 1.00 89.44 93 SER A O 1
ATOM 723 N N . GLN A 1 94 ? -12.623 -12.735 6.084 1.00 88.50 94 GLN A N 1
ATOM 724 C CA . GLN A 1 94 ? -11.461 -12.361 5.264 1.00 88.50 94 GLN A CA 1
ATOM 725 C C . GLN A 1 94 ? -10.482 -13.525 5.050 1.00 88.50 94 GLN A C 1
ATOM 727 O O . GLN A 1 94 ? -9.930 -13.682 3.965 1.00 88.50 94 GLN A O 1
ATOM 732 N N . MET A 1 95 ? -10.276 -14.367 6.065 1.00 91.44 95 MET A N 1
ATOM 733 C CA . MET A 1 95 ? -9.414 -15.544 5.971 1.00 91.44 95 MET A CA 1
ATOM 734 C C . MET A 1 95 ? -9.986 -16.587 5.006 1.00 91.44 95 MET A C 1
ATOM 736 O O . MET A 1 95 ? -9.224 -17.271 4.329 1.00 91.44 95 MET A O 1
ATOM 740 N N . SER A 1 96 ? -11.313 -16.689 4.895 1.00 93.06 96 SER A N 1
ATOM 741 C CA . SER A 1 96 ? -11.955 -17.606 3.946 1.00 93.06 96 SER A CA 1
ATOM 742 C C . SER A 1 96 ? -11.757 -17.196 2.480 1.00 93.06 96 SER A C 1
ATOM 744 O O . SER A 1 96 ? -11.715 -18.060 1.606 1.00 93.06 96 SER A O 1
ATOM 746 N N . THR A 1 97 ? -11.572 -15.898 2.208 1.00 94.50 97 THR A N 1
ATOM 747 C CA . THR A 1 97 ? -11.399 -15.342 0.853 1.00 94.50 97 THR A CA 1
ATOM 748 C C . THR A 1 97 ? -9.949 -15.003 0.507 1.00 94.50 97 THR A C 1
ATOM 750 O O . THR A 1 97 ? -9.659 -14.651 -0.636 1.00 94.50 97 THR A O 1
ATOM 753 N N . ILE A 1 98 ? -9.019 -15.109 1.465 1.00 94.12 98 ILE A N 1
ATOM 754 C CA . ILE A 1 98 ? -7.642 -14.612 1.320 1.00 94.12 98 ILE A CA 1
ATOM 755 C C . ILE A 1 98 ? -6.912 -15.226 0.127 1.00 94.12 98 ILE A C 1
ATOM 757 O O . ILE A 1 98 ? -6.169 -14.539 -0.566 1.00 94.12 98 ILE A O 1
ATOM 761 N N . PHE A 1 99 ? -7.145 -16.511 -0.144 1.00 94.12 99 PHE A N 1
ATOM 762 C CA . PHE A 1 99 ? -6.492 -17.204 -1.245 1.00 94.12 99 PHE A CA 1
ATOM 763 C C . PHE A 1 99 ? -6.897 -16.609 -2.598 1.00 94.12 99 PHE A C 1
ATOM 765 O O . PHE A 1 99 ? -6.029 -16.281 -3.408 1.00 94.12 99 PHE A O 1
ATOM 772 N N . GLY A 1 100 ? -8.200 -16.421 -2.824 1.00 95.56 100 GLY A N 1
ATOM 773 C CA . GLY A 1 100 ? -8.708 -15.819 -4.052 1.00 95.56 100 GLY A CA 1
ATOM 774 C C . GLY A 1 100 ? -8.301 -14.351 -4.187 1.00 95.56 100 GLY A C 1
ATOM 775 O O . GLY A 1 100 ? -7.823 -13.947 -5.245 1.00 95.56 100 GLY A O 1
ATOM 776 N N . ASP A 1 101 ? -8.382 -13.580 -3.099 1.00 95.00 101 ASP A N 1
ATOM 777 C CA . ASP A 1 101 ? -7.973 -12.170 -3.076 1.00 95.00 101 ASP A CA 1
ATOM 778 C C . ASP A 1 101 ? -6.480 -12.000 -3.412 1.00 95.00 101 ASP A C 1
ATOM 780 O O . ASP A 1 101 ? -6.105 -11.150 -4.227 1.00 95.00 101 ASP A O 1
ATOM 784 N N . CYS A 1 102 ? -5.611 -12.824 -2.813 1.00 95.00 102 CYS A N 1
ATOM 785 C CA . CYS A 1 102 ? -4.178 -12.819 -3.097 1.00 95.00 102 CYS A CA 1
ATOM 786 C C . CYS A 1 102 ? -3.883 -13.245 -4.536 1.00 95.00 102 CYS A C 1
ATOM 788 O O . CYS A 1 102 ? -3.016 -12.647 -5.171 1.00 95.00 102 CYS A O 1
ATOM 790 N N . LEU A 1 103 ? -4.594 -14.244 -5.063 1.00 95.50 103 LEU A N 1
ATOM 791 C CA . LEU A 1 103 ? -4.395 -14.725 -6.427 1.00 95.50 103 LEU A CA 1
ATOM 792 C C . LEU A 1 103 ? -4.774 -13.660 -7.465 1.00 95.50 103 LEU A C 1
ATOM 794 O O . LEU A 1 103 ? -3.984 -13.388 -8.368 1.00 95.50 103 LEU A O 1
ATOM 798 N N . LEU A 1 104 ? -5.927 -13.003 -7.296 1.00 96.06 104 LEU A N 1
ATOM 799 C CA . LEU A 1 104 ? -6.349 -11.879 -8.140 1.00 96.06 104 LEU A CA 1
ATOM 800 C C . LEU A 1 104 ? -5.356 -10.716 -8.071 1.00 96.06 104 LEU A C 1
ATOM 802 O O . LEU A 1 104 ? -4.949 -10.174 -9.097 1.00 96.06 104 LEU A O 1
ATOM 806 N N . SER A 1 105 ? -4.920 -10.366 -6.861 1.00 95.31 105 SER A N 1
ATOM 807 C CA . SER A 1 105 ? -3.949 -9.291 -6.643 1.00 95.31 105 SER A CA 1
ATOM 808 C C . SER A 1 105 ? -2.587 -9.599 -7.272 1.00 95.31 105 SER A C 1
ATOM 810 O O . SER A 1 105 ? -1.961 -8.727 -7.876 1.00 95.31 105 SER A O 1
ATOM 812 N N . ALA A 1 106 ? -2.124 -10.847 -7.165 1.00 94.69 106 ALA A N 1
ATOM 813 C CA . ALA A 1 106 ? -0.876 -11.296 -7.768 1.00 94.69 106 ALA A CA 1
ATOM 814 C C . ALA A 1 106 ? -0.960 -11.306 -9.300 1.00 94.69 106 ALA A C 1
ATOM 816 O O . ALA A 1 106 ? -0.038 -10.824 -9.957 1.00 94.69 106 ALA A O 1
ATOM 817 N N . ALA A 1 107 ? -2.070 -11.792 -9.867 1.00 94.94 107 ALA A N 1
ATOM 818 C CA . ALA A 1 107 ? -2.318 -11.752 -11.307 1.00 94.94 107 ALA A CA 1
ATOM 819 C C . ALA A 1 107 ? -2.325 -10.309 -11.829 1.00 94.94 107 ALA A C 1
ATOM 821 O O . ALA A 1 107 ? -1.678 -10.008 -12.835 1.00 94.94 107 ALA A O 1
ATOM 822 N N . PHE A 1 108 ? -2.969 -9.398 -11.095 1.00 95.25 108 PHE A N 1
ATOM 823 C CA . PHE A 1 108 ? -2.957 -7.976 -11.409 1.00 95.25 108 PHE A CA 1
ATOM 824 C C . PHE A 1 108 ? -1.527 -7.421 -11.433 1.00 95.25 108 PHE A C 1
ATOM 826 O O . PHE A 1 108 ? -1.077 -6.901 -12.450 1.00 95.25 108 PHE A O 1
ATOM 833 N N . MET A 1 109 ? -0.757 -7.609 -10.360 1.00 94.25 109 MET A N 1
ATOM 834 C CA . MET A 1 109 ? 0.618 -7.106 -10.292 1.00 94.25 109 MET A CA 1
ATOM 835 C C . MET A 1 109 ? 1.565 -7.727 -11.329 1.00 94.25 109 MET A C 1
ATOM 837 O O . MET A 1 109 ? 2.540 -7.088 -11.723 1.00 94.25 109 MET A O 1
ATOM 841 N N . ALA A 1 110 ? 1.317 -8.970 -11.747 1.00 92.75 110 ALA A N 1
ATOM 842 C CA . ALA A 1 110 ? 2.167 -9.680 -12.695 1.00 92.75 110 ALA A CA 1
ATOM 843 C C . ALA A 1 110 ? 1.882 -9.310 -14.157 1.00 92.75 110 ALA A C 1
ATOM 845 O O . ALA A 1 110 ? 2.825 -9.240 -14.949 1.00 92.75 110 ALA A O 1
ATOM 846 N N . TYR A 1 111 ? 0.609 -9.095 -14.511 1.00 93.44 111 TYR A N 1
ATOM 847 C CA . TYR A 1 111 ? 0.167 -9.026 -15.908 1.00 93.44 111 TYR A CA 1
ATOM 848 C C . TYR A 1 111 ? -0.551 -7.728 -16.286 1.00 93.44 111 TYR A C 1
ATOM 850 O O . TYR A 1 111 ? -0.488 -7.329 -17.445 1.00 93.44 111 TYR A O 1
ATOM 858 N N . ALA A 1 112 ? -1.218 -7.048 -15.349 1.00 94.69 112 ALA A N 1
ATOM 859 C CA . ALA A 1 112 ? -2.055 -5.888 -15.669 1.00 94.69 112 ALA A CA 1
ATOM 860 C C . ALA A 1 112 ? -1.243 -4.660 -16.106 1.00 94.69 112 ALA A C 1
ATOM 862 O O . ALA A 1 112 ? -1.736 -3.843 -16.880 1.00 94.69 112 ALA A O 1
ATOM 863 N N . GLY A 1 113 ? 0.003 -4.539 -15.639 1.00 93.69 113 GLY A N 1
ATOM 864 C CA . GLY A 1 113 ? 0.798 -3.319 -15.775 1.00 93.69 113 GLY A CA 1
ATOM 865 C C . GLY A 1 113 ? 1.037 -2.846 -17.213 1.00 93.69 113 GLY A C 1
ATOM 866 O O . GLY A 1 113 ? 1.083 -1.641 -17.438 1.00 93.69 113 GLY A O 1
ATOM 867 N N . TYR A 1 114 ? 1.108 -3.748 -18.198 1.00 93.25 114 TYR A N 1
ATOM 868 C CA . TYR A 1 114 ? 1.259 -3.383 -19.616 1.00 93.25 114 TYR A CA 1
ATOM 869 C C . TYR A 1 114 ? -0.010 -2.756 -20.224 1.00 93.25 114 TYR A C 1
ATOM 871 O O . TYR A 1 114 ? 0.062 -1.919 -21.124 1.00 93.25 114 TYR A O 1
ATOM 879 N N . PHE A 1 115 ? -1.177 -3.163 -19.731 1.00 93.31 115 PHE A N 1
ATOM 880 C CA . PHE A 1 115 ? -2.467 -2.831 -20.321 1.00 93.31 115 PHE A CA 1
ATOM 881 C C . PHE A 1 115 ? -3.016 -1.496 -19.817 1.00 93.31 115 PHE A C 1
ATOM 883 O O . PHE A 1 115 ? -2.684 -1.046 -18.716 1.00 93.31 115 PHE A O 1
ATOM 890 N N . ASP A 1 116 ? -3.902 -0.905 -20.618 1.00 89.75 116 ASP A N 1
ATOM 891 C CA . ASP A 1 116 ? -4.702 0.254 -20.231 1.00 89.75 116 ASP A CA 1
ATOM 892 C C . ASP A 1 116 ? -5.833 -0.115 -19.253 1.00 89.75 116 ASP A C 1
ATOM 894 O O . ASP A 1 116 ? -6.127 -1.288 -19.010 1.00 89.75 116 ASP A O 1
ATOM 898 N N . GLN A 1 117 ? -6.503 0.903 -18.710 1.00 88.00 117 GLN A N 1
ATOM 899 C CA . GLN A 1 117 ? -7.588 0.736 -17.739 1.00 88.00 117 GLN A CA 1
ATOM 900 C C . GLN A 1 117 ? -8.707 -0.194 -18.248 1.00 88.00 117 GLN A C 1
ATOM 902 O O . GLN A 1 117 ? -9.190 -1.047 -17.507 1.00 88.00 117 GLN A O 1
ATOM 907 N N . HIS A 1 118 ? -9.097 -0.089 -19.523 1.00 89.88 118 HIS A N 1
ATOM 908 C CA . HIS A 1 118 ? -10.194 -0.883 -20.079 1.00 89.88 118 HIS A CA 1
ATOM 909 C C . HIS A 1 118 ? -9.838 -2.373 -20.156 1.00 89.88 118 HIS A C 1
ATOM 911 O O . HIS A 1 118 ? -10.620 -3.239 -19.749 1.00 89.88 118 HIS A O 1
ATOM 917 N N . PHE A 1 119 ? -8.643 -2.684 -20.656 1.00 92.69 119 PHE A N 1
ATOM 918 C CA . PHE A 1 119 ? -8.147 -4.053 -20.713 1.00 92.69 119 PHE A CA 1
ATOM 919 C C . PHE A 1 119 ? -7.918 -4.632 -19.317 1.00 92.69 119 PHE A C 1
ATOM 921 O O . PHE A 1 119 ? -8.242 -5.801 -19.103 1.00 92.69 119 PHE A O 1
ATOM 928 N N . ARG A 1 120 ? -7.451 -3.832 -18.348 1.00 93.81 120 ARG A N 1
ATOM 929 C CA . ARG A 1 120 ? -7.325 -4.264 -16.946 1.00 93.81 120 ARG A CA 1
ATOM 930 C C . ARG A 1 120 ? -8.660 -4.685 -16.351 1.00 93.81 120 ARG A C 1
ATOM 932 O O . ARG A 1 120 ? -8.746 -5.786 -15.810 1.00 93.81 120 ARG A O 1
ATOM 939 N N . SER A 1 121 ? -9.713 -3.881 -16.513 1.00 91.38 121 SER A N 1
ATOM 940 C CA . SER A 1 121 ? -11.050 -4.235 -16.016 1.00 91.38 121 SER A CA 1
ATOM 941 C C . SER A 1 121 ? -11.572 -5.526 -16.651 1.00 91.38 121 SER A C 1
ATOM 943 O O . SER A 1 121 ? -12.140 -6.375 -15.964 1.00 91.38 121 SER A O 1
ATOM 945 N N . ARG A 1 122 ? -11.340 -5.719 -17.958 1.00 94.88 122 ARG A N 1
ATOM 946 C CA . ARG A 1 122 ? -11.725 -6.951 -18.665 1.00 94.88 122 ARG A CA 1
ATOM 947 C C . ARG A 1 122 ? -10.950 -8.175 -18.179 1.00 94.88 122 ARG A C 1
ATOM 949 O O . ARG A 1 122 ? -11.560 -9.221 -17.957 1.00 94.88 122 ARG A O 1
ATOM 956 N N . LEU A 1 123 ? -9.632 -8.056 -18.012 1.00 95.19 123 LEU A N 1
ATOM 957 C CA . LEU A 1 123 ? -8.786 -9.125 -17.475 1.00 95.19 123 LEU A CA 1
ATOM 958 C C . LEU A 1 123 ? -9.231 -9.511 -16.068 1.00 95.19 123 LEU A C 1
ATOM 960 O O . LEU A 1 123 ? -9.465 -10.687 -15.807 1.00 95.19 123 LEU A O 1
ATOM 964 N N . PHE A 1 124 ? -9.435 -8.520 -15.201 1.00 94.50 124 PHE A N 1
ATOM 965 C CA . PHE A 1 124 ? -9.874 -8.743 -13.831 1.00 94.50 124 PHE A CA 1
ATOM 966 C C . PHE A 1 124 ? -11.236 -9.443 -13.770 1.00 94.50 124 PHE A C 1
ATOM 968 O O . PHE A 1 124 ? -11.372 -10.457 -13.091 1.00 94.50 124 PHE A O 1
ATOM 975 N N . ALA A 1 125 ? -12.220 -8.985 -14.552 1.00 94.44 125 ALA A N 1
ATOM 976 C CA . ALA A 1 125 ? -13.527 -9.636 -14.639 1.00 94.44 125 ALA A CA 1
ATOM 977 C C . ALA A 1 125 ? -13.422 -11.093 -15.126 1.00 94.44 125 ALA A C 1
ATOM 979 O O . ALA A 1 125 ? -14.084 -11.977 -14.584 1.00 94.44 125 ALA A O 1
ATOM 980 N N . THR A 1 126 ? -12.553 -11.353 -16.106 1.00 96.19 126 THR A N 1
ATOM 981 C CA . THR A 1 126 ? -12.306 -12.705 -16.628 1.00 96.19 126 THR A CA 1
ATOM 982 C C . THR A 1 126 ? -11.672 -13.600 -15.559 1.00 96.19 126 THR A C 1
ATOM 984 O O . THR A 1 126 ? -12.108 -14.732 -15.359 1.00 96.19 126 THR A O 1
ATOM 987 N N . TRP A 1 127 ? -10.682 -13.099 -14.814 1.00 96.00 127 TRP A N 1
ATOM 988 C CA . TRP A 1 127 ? -10.071 -13.837 -13.705 1.00 96.00 127 TRP A CA 1
ATOM 989 C C . TRP A 1 127 ? -11.083 -14.151 -12.602 1.00 96.00 127 TRP A C 1
ATOM 991 O O . TRP A 1 127 ? -11.138 -15.292 -12.146 1.00 96.00 127 TRP A O 1
ATOM 1001 N N . CYS A 1 128 ? -11.935 -13.193 -12.230 1.00 95.12 128 CYS A N 1
ATOM 1002 C CA . CYS A 1 128 ? -13.017 -13.418 -11.272 1.00 95.12 128 CYS A CA 1
ATOM 1003 C C . CYS A 1 128 ? -13.971 -14.527 -11.741 1.00 95.12 128 CYS A C 1
ATOM 1005 O O . CYS A 1 128 ? -14.272 -15.435 -10.969 1.00 95.12 128 CYS A O 1
ATOM 1007 N N . GLN A 1 129 ? -14.396 -14.509 -13.009 1.00 95.56 129 GLN A N 1
ATOM 1008 C CA . GLN A 1 129 ? -15.248 -15.562 -13.580 1.00 95.56 129 GLN A CA 1
ATOM 1009 C C . GLN A 1 129 ? -14.579 -16.942 -13.520 1.00 95.56 129 GLN A C 1
ATOM 1011 O O . GLN A 1 129 ? -15.216 -17.927 -13.143 1.00 95.56 129 GLN A O 1
ATOM 1016 N N . HIS A 1 130 ? -13.282 -17.023 -13.830 1.00 95.75 130 HIS A N 1
ATOM 1017 C CA . HIS A 1 130 ? -12.539 -18.276 -13.717 1.00 95.75 130 HIS A CA 1
ATOM 1018 C C . HIS A 1 130 ? -12.472 -18.781 -12.274 1.00 95.75 130 HIS A C 1
ATOM 1020 O O . HIS A 1 130 ? -12.758 -19.955 -12.038 1.00 95.75 130 HIS A O 1
ATOM 1026 N N . LEU A 1 131 ? -12.163 -17.919 -11.302 1.00 95.25 131 LEU A N 1
ATOM 1027 C CA . LEU A 1 131 ? -12.134 -18.319 -9.891 1.00 95.25 131 LEU A CA 1
ATOM 1028 C C . LEU A 1 131 ? -13.499 -18.811 -9.404 1.00 95.25 131 LEU A C 1
ATOM 1030 O O . LEU A 1 131 ? -13.558 -19.837 -8.726 1.00 95.25 131 LEU A O 1
ATOM 1034 N N . GLN A 1 132 ? -14.585 -18.151 -9.818 1.00 94.50 132 GLN A N 1
ATOM 1035 C CA . GLN A 1 132 ? -15.949 -18.602 -9.524 1.00 94.50 132 GLN A CA 1
ATOM 1036 C C . GLN A 1 132 ? -16.221 -19.989 -10.114 1.00 94.50 132 GLN A C 1
ATOM 1038 O O . GLN A 1 132 ? -16.741 -20.854 -9.414 1.00 94.50 132 GLN A O 1
ATOM 1043 N N . SER A 1 133 ? -15.821 -20.237 -11.368 1.00 96.12 133 SER A N 1
ATOM 1044 C CA . SER A 1 133 ? -16.037 -21.534 -12.030 1.00 96.12 133 SER A CA 1
ATOM 1045 C C . SER A 1 133 ? -15.302 -22.701 -11.358 1.00 96.12 133 SER A C 1
ATOM 1047 O O . SER A 1 133 ? -15.777 -23.832 -11.394 1.00 96.12 133 SER A O 1
ATOM 1049 N N . VAL A 1 134 ? -14.163 -22.423 -10.714 1.00 95.50 134 VAL A N 1
ATOM 1050 C CA . VAL A 1 134 ? -13.339 -23.413 -9.999 1.00 95.50 134 VAL A CA 1
ATOM 1051 C C . VAL A 1 134 ? -13.761 -23.549 -8.524 1.00 95.50 134 VAL A C 1
ATOM 1053 O O . VAL A 1 134 ? -13.293 -24.443 -7.825 1.00 95.50 134 VAL A O 1
ATOM 1056 N N . GLY A 1 135 ? -14.669 -22.696 -8.035 1.00 93.94 135 GLY A N 1
ATOM 1057 C CA . GLY A 1 135 ? -15.130 -22.710 -6.644 1.00 93.94 135 GLY A CA 1
ATOM 1058 C C . GLY A 1 135 ? -14.143 -22.085 -5.651 1.00 93.94 135 GLY A C 1
ATOM 1059 O O . GLY A 1 135 ? -14.171 -22.409 -4.464 1.00 93.94 135 GLY A O 1
ATOM 1060 N N . ILE A 1 136 ? -13.256 -21.200 -6.116 1.00 94.81 136 ILE A N 1
ATOM 1061 C CA . ILE A 1 136 ? -12.355 -20.438 -5.244 1.00 94.81 136 ILE A CA 1
ATOM 1062 C C . ILE A 1 136 ? -13.100 -19.212 -4.715 1.00 94.81 136 ILE A C 1
ATOM 1064 O O . ILE A 1 136 ? -13.581 -18.384 -5.486 1.00 94.81 136 ILE A O 1
ATOM 1068 N N . HIS A 1 137 ? -13.158 -19.081 -3.392 1.00 94.12 137 HIS A N 1
ATOM 1069 C CA . HIS A 1 137 ? -13.792 -17.947 -2.725 1.00 94.12 137 HIS A CA 1
ATOM 1070 C C . HIS A 1 137 ? -12.883 -16.710 -2.771 1.00 94.12 137 HIS A C 1
ATOM 1072 O O . HIS A 1 137 ? -11.686 -16.790 -2.491 1.00 94.12 137 HIS A O 1
ATOM 1078 N N . PHE A 1 138 ? -13.470 -15.562 -3.098 1.00 94.44 138 PHE A N 1
ATOM 1079 C CA . PHE A 1 138 ? -12.845 -14.237 -3.082 1.00 94.44 138 PHE A CA 1
ATOM 1080 C C . PHE A 1 138 ? -13.909 -13.178 -2.759 1.00 94.44 138 PHE A C 1
ATOM 1082 O O . PHE A 1 138 ? -15.109 -13.471 -2.777 1.00 94.44 138 PHE A O 1
ATOM 1089 N N . ARG A 1 139 ? -13.493 -11.942 -2.470 1.00 91.25 139 ARG A N 1
ATOM 1090 C CA . ARG A 1 139 ? -14.426 -10.818 -2.290 1.00 91.25 139 ARG A CA 1
ATOM 1091 C C . ARG A 1 139 ? -14.900 -10.260 -3.631 1.00 91.25 139 ARG A C 1
ATOM 1093 O O . ARG A 1 139 ? -14.095 -9.793 -4.430 1.00 91.25 139 ARG A O 1
ATOM 1100 N N . ASN A 1 140 ? -16.213 -10.259 -3.861 1.00 84.06 140 ASN A N 1
ATOM 1101 C CA . ASN A 1 140 ? -16.808 -9.744 -5.103 1.00 84.06 140 ASN A CA 1
ATOM 1102 C C . ASN A 1 140 ? -16.551 -8.241 -5.314 1.00 84.06 140 ASN A C 1
ATOM 1104 O O . ASN A 1 140 ? -16.471 -7.779 -6.447 1.00 84.06 140 ASN A O 1
ATOM 1108 N N . ASP A 1 141 ? -16.409 -7.496 -4.224 1.00 84.56 141 ASP A N 1
ATOM 1109 C CA . ASP A 1 141 ? -16.124 -6.066 -4.148 1.00 84.56 141 ASP A CA 1
ATOM 1110 C C . ASP A 1 141 ? -14.661 -5.803 -3.751 1.00 84.56 141 ASP A C 1
ATOM 1112 O O . ASP A 1 141 ? -14.355 -4.887 -2.987 1.00 84.56 141 ASP A O 1
ATOM 1116 N N . LEU A 1 142 ? -13.728 -6.628 -4.244 1.00 86.94 142 LEU A N 1
ATOM 1117 C CA . LEU A 1 142 ? -12.303 -6.437 -3.988 1.00 86.94 142 LEU A CA 1
ATOM 1118 C C . LEU A 1 142 ? -11.810 -5.125 -4.613 1.00 86.94 142 LEU A C 1
ATOM 1120 O O . LEU A 1 142 ? -11.402 -5.076 -5.774 1.00 86.94 142 LEU A O 1
ATOM 1124 N N . ALA A 1 143 ? -11.774 -4.070 -3.808 1.00 88.38 143 ALA A N 1
ATOM 1125 C CA . ALA A 1 143 ? -11.128 -2.821 -4.166 1.00 88.38 143 ALA A CA 1
ATOM 1126 C C . ALA A 1 143 ? -9.599 -2.994 -4.133 1.00 88.38 143 ALA A C 1
ATOM 1128 O O . ALA A 1 143 ? -8.945 -2.809 -3.102 1.00 88.38 143 ALA A O 1
ATOM 1129 N N . LEU A 1 144 ? -9.023 -3.390 -5.273 1.00 89.50 144 LEU A N 1
ATOM 1130 C CA . LEU A 1 144 ? -7.593 -3.692 -5.428 1.00 89.50 144 LEU A CA 1
ATOM 1131 C C . LEU A 1 144 ? -6.691 -2.566 -4.919 1.00 89.50 144 LEU A C 1
ATOM 1133 O O . LEU A 1 144 ? -5.706 -2.831 -4.230 1.00 89.50 144 LEU A O 1
ATOM 1137 N N . VAL A 1 145 ? -7.039 -1.315 -5.228 1.00 90.19 145 VAL A N 1
ATOM 1138 C CA . VAL A 1 145 ? -6.266 -0.144 -4.807 1.00 90.19 145 VAL A CA 1
ATOM 1139 C C . VAL A 1 145 ? -6.183 -0.060 -3.286 1.00 90.19 145 VAL A C 1
ATOM 1141 O O . VAL A 1 145 ? -5.102 0.138 -2.740 1.00 90.19 145 VAL A O 1
ATOM 1144 N N . GLU A 1 146 ? -7.294 -0.248 -2.584 1.00 88.44 146 GLU A N 1
ATOM 1145 C CA . GLU A 1 146 ? -7.351 -0.177 -1.120 1.00 88.44 146 GLU A CA 1
ATOM 1146 C C . GLU A 1 146 ? -6.761 -1.417 -0.455 1.00 88.44 146 GLU A C 1
ATOM 1148 O O . GLU A 1 146 ? -6.163 -1.324 0.615 1.00 88.44 146 GLU A O 1
ATOM 1153 N N . TYR A 1 147 ? -6.882 -2.574 -1.101 1.00 90.69 147 TYR A N 1
ATOM 1154 C CA . TYR A 1 147 ? -6.282 -3.811 -0.621 1.00 90.69 147 TYR A CA 1
ATOM 1155 C C . TYR A 1 147 ? -4.753 -3.784 -0.723 1.00 90.69 147 TYR A C 1
ATOM 1157 O O . TYR A 1 147 ? -4.047 -4.245 0.175 1.00 90.69 147 TYR A O 1
ATOM 1165 N N . LEU A 1 148 ? -4.234 -3.208 -1.807 1.00 92.81 148 LEU A N 1
ATOM 1166 C CA . LEU A 1 148 ? -2.810 -3.139 -2.101 1.00 92.81 148 LEU A CA 1
ATOM 1167 C C . LEU A 1 148 ? -2.191 -1.785 -1.769 1.00 92.81 148 LEU A C 1
ATOM 1169 O O . LEU A 1 148 ? -1.038 -1.582 -2.109 1.00 92.81 148 LEU A O 1
ATOM 1173 N N . SER A 1 149 ? -2.875 -0.841 -1.131 1.00 91.38 149 SER A N 1
ATOM 1174 C CA . SER A 1 149 ? -2.246 0.402 -0.669 1.00 91.38 149 SER A CA 1
ATOM 1175 C C . SER A 1 149 ? -2.994 0.993 0.512 1.00 91.38 149 SER A C 1
ATOM 1177 O O . SER A 1 149 ? -4.218 0.911 0.603 1.00 91.38 149 SER A O 1
ATOM 1179 N N . ASN A 1 150 ? -2.261 1.633 1.416 1.00 87.75 150 ASN A N 1
ATOM 1180 C CA . ASN A 1 150 ? -2.885 2.392 2.493 1.00 87.75 150 ASN A CA 1
ATOM 1181 C C . ASN A 1 150 ? -3.127 3.858 2.058 1.00 87.75 150 ASN A C 1
ATOM 1183 O O . ASN A 1 150 ? -2.510 4.330 1.097 1.00 87.75 150 ASN A O 1
ATOM 1187 N N . PRO A 1 151 ? -4.039 4.586 2.732 1.00 85.12 151 PRO A N 1
ATOM 1188 C CA . PRO A 1 151 ? -4.323 5.985 2.407 1.00 85.12 151 PRO A CA 1
ATOM 1189 C C . PRO A 1 151 ? -3.082 6.886 2.457 1.00 85.12 151 PRO A C 1
ATOM 1191 O O . PRO A 1 151 ? -2.914 7.734 1.584 1.00 85.12 151 PRO A O 1
ATOM 1194 N N . ASP A 1 152 ? -2.183 6.656 3.418 1.00 85.25 152 ASP A N 1
ATOM 1195 C CA . ASP A 1 152 ? -0.957 7.444 3.590 1.00 85.25 152 ASP A CA 1
ATOM 1196 C C . ASP A 1 152 ? 0.004 7.303 2.399 1.00 85.25 152 ASP A C 1
ATOM 1198 O O . ASP A 1 152 ? 0.589 8.289 1.950 1.00 85.25 152 ASP A O 1
ATOM 1202 N N . GLU A 1 153 ? 0.159 6.089 1.853 1.00 90.25 153 GLU A N 1
ATOM 1203 C CA . GLU A 1 153 ? 0.939 5.824 0.639 1.00 90.25 153 GLU A CA 1
ATOM 1204 C C . GLU A 1 153 ? 0.355 6.604 -0.542 1.00 90.25 153 GLU A C 1
ATOM 1206 O O . GLU A 1 153 ? 1.106 7.281 -1.240 1.00 90.25 153 GLU A O 1
ATOM 1211 N N . ARG A 1 154 ? -0.971 6.579 -0.726 1.00 89.31 154 ARG A N 1
ATOM 1212 C CA . ARG A 1 154 ? -1.635 7.290 -1.831 1.00 89.31 154 ARG A CA 1
ATOM 1213 C C . ARG A 1 154 ? -1.491 8.805 -1.724 1.00 89.31 154 ARG A C 1
ATOM 1215 O O . ARG A 1 154 ? -1.129 9.446 -2.707 1.00 89.31 154 ARG A O 1
ATOM 1222 N N . LEU A 1 155 ? -1.700 9.367 -0.531 1.00 87.31 155 LEU A N 1
ATOM 1223 C CA . LEU A 1 155 ? -1.494 10.796 -0.276 1.00 87.31 155 LEU A CA 1
ATOM 1224 C C . LEU A 1 155 ? -0.035 11.203 -0.518 1.00 87.31 155 LEU A C 1
ATOM 1226 O O . LEU A 1 155 ? 0.224 12.253 -1.107 1.00 87.31 155 LEU A O 1
ATOM 1230 N N . ARG A 1 156 ? 0.929 10.367 -0.105 1.00 91.31 156 ARG A N 1
ATOM 1231 C CA . ARG A 1 156 ? 2.351 10.608 -0.382 1.00 91.31 156 ARG A CA 1
ATOM 1232 C C . ARG A 1 156 ? 2.634 10.604 -1.880 1.00 91.31 156 ARG A C 1
ATOM 1234 O O . ARG A 1 156 ? 3.349 11.482 -2.352 1.00 91.31 156 ARG A O 1
ATOM 1241 N N . TRP A 1 157 ? 2.084 9.649 -2.626 1.00 95.06 157 TRP A N 1
ATOM 1242 C CA . TRP A 1 157 ? 2.296 9.588 -4.070 1.00 95.06 157 TRP A CA 1
ATOM 1243 C C . TRP A 1 157 ? 1.747 10.824 -4.780 1.00 95.06 157 TRP A C 1
ATOM 1245 O O . TRP A 1 157 ? 2.464 11.421 -5.579 1.00 95.06 157 TRP A O 1
ATOM 1255 N N . GLN A 1 158 ? 0.536 11.262 -4.427 1.00 90.94 158 GLN A N 1
ATOM 1256 C CA . GLN A 1 158 ? -0.046 12.506 -4.940 1.00 90.94 158 GLN A CA 1
ATOM 1257 C C . GLN A 1 158 ? 0.828 13.726 -4.607 1.00 90.94 158 GLN A C 1
ATOM 1259 O O . GLN A 1 158 ? 1.089 14.562 -5.471 1.00 90.94 158 GLN A O 1
ATOM 1264 N N . ALA A 1 159 ? 1.341 13.816 -3.374 1.00 90.75 159 ALA A N 1
ATOM 1265 C CA . ALA A 1 159 ? 2.261 14.883 -2.971 1.00 90.75 159 ALA A CA 1
ATOM 1266 C C . ALA A 1 159 ? 3.586 14.859 -3.757 1.00 90.75 159 ALA A C 1
ATOM 1268 O O . ALA A 1 159 ? 4.193 15.906 -3.975 1.00 90.75 159 ALA A O 1
ATOM 1269 N N . ASN A 1 160 ? 4.005 13.680 -4.218 1.00 94.75 160 ASN A N 1
ATOM 1270 C CA . ASN A 1 160 ? 5.186 13.467 -5.052 1.00 94.75 160 ASN A CA 1
ATOM 1271 C C . ASN A 1 160 ? 4.882 13.535 -6.559 1.00 94.75 160 ASN A C 1
ATOM 1273 O O . ASN A 1 160 ? 5.648 12.999 -7.353 1.00 94.75 160 ASN A O 1
ATOM 1277 N N . ALA A 1 161 ? 3.815 14.240 -6.951 1.00 93.50 161 ALA A N 1
ATOM 1278 C CA . ALA A 1 161 ? 3.410 14.494 -8.336 1.00 93.50 161 ALA A CA 1
ATOM 1279 C C . ALA A 1 161 ? 2.858 13.280 -9.109 1.00 93.50 161 ALA A C 1
ATOM 1281 O O . ALA A 1 161 ? 2.796 13.317 -10.336 1.00 93.50 161 ALA A O 1
ATOM 1282 N N . LEU A 1 162 ? 2.403 12.221 -8.425 1.00 94.62 162 LEU A N 1
ATOM 1283 C CA . LEU A 1 162 ? 1.579 11.205 -9.083 1.00 94.62 162 LEU A CA 1
ATOM 1284 C C . LEU A 1 162 ? 0.203 11.807 -9.433 1.00 94.62 162 LEU A C 1
ATOM 1286 O O . LEU A 1 162 ? -0.448 12.358 -8.539 1.00 94.62 162 LEU A O 1
ATOM 1290 N N . PRO A 1 163 ? -0.277 11.677 -10.682 1.00 91.12 163 PRO A N 1
ATOM 1291 C CA . PRO A 1 163 ? -1.632 12.088 -11.031 1.00 91.12 163 PRO A CA 1
ATOM 1292 C C . PRO A 1 163 ? -2.699 11.364 -10.193 1.00 91.12 163 PRO A C 1
ATOM 1294 O O . PRO A 1 163 ? -2.598 10.160 -9.945 1.00 91.12 163 PRO A O 1
ATOM 1297 N N . ASP A 1 164 ? -3.725 12.102 -9.752 1.00 85.75 164 ASP A N 1
ATOM 1298 C CA . ASP A 1 164 ? -4.858 11.548 -8.994 1.00 85.75 164 ASP A CA 1
ATOM 1299 C C . ASP A 1 164 ? -5.861 10.891 -9.951 1.00 85.75 164 ASP A C 1
ATOM 1301 O O . ASP A 1 164 ? -6.944 11.413 -10.191 1.00 85.75 164 ASP A O 1
ATOM 1305 N N . ASP A 1 165 ? -5.486 9.774 -10.563 1.00 89.69 165 ASP A N 1
ATOM 1306 C CA . ASP A 1 165 ? -6.390 8.932 -11.344 1.00 89.69 165 ASP A CA 1
ATOM 1307 C C . ASP A 1 165 ? -6.130 7.446 -11.082 1.00 89.69 165 ASP A C 1
ATOM 1309 O O . ASP A 1 165 ? -5.067 7.052 -10.598 1.00 89.69 165 ASP A O 1
ATOM 1313 N N . GLU A 1 166 ? -7.127 6.613 -11.378 1.00 89.00 166 GLU A N 1
ATOM 1314 C CA . GLU A 1 166 ? -7.097 5.183 -11.065 1.00 89.00 166 GLU A CA 1
ATOM 1315 C C . GLU A 1 166 ? -5.916 4.462 -11.734 1.00 89.00 166 GLU A C 1
ATOM 1317 O O . GLU A 1 166 ? -5.203 3.717 -11.063 1.00 89.00 166 GLU A O 1
ATOM 1322 N N . LEU A 1 167 ? -5.637 4.748 -13.012 1.00 92.00 167 LEU A N 1
ATOM 1323 C CA . LEU A 1 167 ? -4.550 4.112 -13.762 1.00 92.00 167 LEU A CA 1
ATOM 1324 C C . LEU A 1 167 ? -3.186 4.435 -13.136 1.00 92.00 167 LEU A C 1
ATOM 1326 O O . LEU A 1 167 ? -2.362 3.537 -12.933 1.00 92.00 167 LEU A O 1
ATOM 1330 N N . CYS A 1 168 ? -2.947 5.704 -12.800 1.00 93.81 168 CYS A N 1
ATOM 1331 C CA . CYS A 1 168 ? -1.707 6.133 -12.158 1.00 93.81 168 CYS A CA 1
ATOM 1332 C C . CYS A 1 168 ? -1.544 5.548 -10.748 1.00 93.81 168 CYS A C 1
ATOM 1334 O O . CYS A 1 168 ? -0.443 5.116 -10.395 1.00 93.81 168 CYS A O 1
ATOM 1336 N N . VAL A 1 169 ? -2.618 5.467 -9.956 1.00 93.69 169 VAL A N 1
ATOM 1337 C CA . VAL A 1 169 ? -2.580 4.858 -8.615 1.00 93.69 169 VAL A CA 1
ATOM 1338 C C . VAL A 1 169 ? -2.313 3.351 -8.692 1.00 93.69 169 VAL A C 1
ATOM 1340 O O . VAL A 1 169 ? -1.466 2.839 -7.956 1.00 93.69 169 VAL A O 1
ATOM 1343 N N . GLU A 1 170 ? -2.961 2.635 -9.610 1.00 94.94 170 GLU A N 1
ATOM 1344 C CA . GLU A 1 170 ? -2.674 1.223 -9.884 1.00 94.94 170 GLU A CA 1
ATOM 1345 C C . GLU A 1 170 ? -1.215 1.008 -10.308 1.00 94.94 170 GLU A C 1
ATOM 1347 O O . GLU A 1 170 ? -0.531 0.114 -9.802 1.00 94.94 170 GLU A O 1
ATOM 1352 N N . ASN A 1 171 ? -0.701 1.860 -11.197 1.00 95.8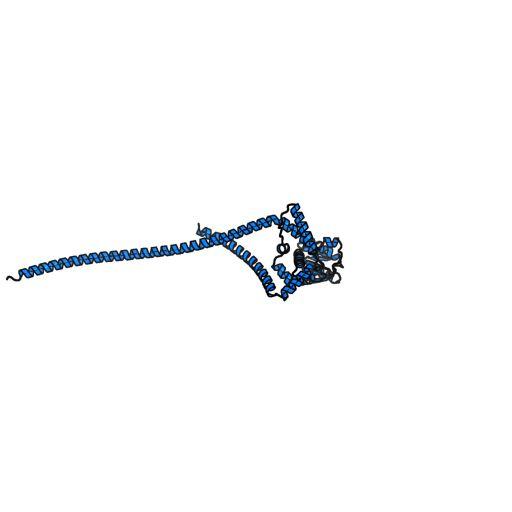1 171 ASN A N 1
ATOM 1353 C CA . ASN A 1 171 ? 0.692 1.805 -11.624 1.00 95.81 171 ASN A CA 1
ATOM 1354 C C . ASN A 1 171 ? 1.656 2.038 -10.457 1.00 95.81 171 ASN A C 1
ATOM 1356 O O . ASN A 1 171 ? 2.655 1.328 -10.332 1.00 95.81 171 ASN A O 1
ATOM 1360 N N . ALA A 1 172 ? 1.353 2.982 -9.563 1.00 96.38 172 ALA A N 1
ATOM 1361 C CA . ALA A 1 172 ? 2.157 3.232 -8.372 1.00 96.38 172 ALA A CA 1
ATOM 1362 C C . ALA A 1 172 ? 2.197 2.016 -7.432 1.00 96.38 172 ALA A C 1
ATOM 1364 O O . ALA A 1 172 ? 3.249 1.714 -6.860 1.00 96.38 172 ALA A O 1
ATOM 1365 N N . ILE A 1 173 ? 1.101 1.257 -7.324 1.00 96.12 173 ILE A N 1
ATOM 1366 C CA . ILE A 1 173 ? 1.071 -0.004 -6.570 1.00 96.12 173 ILE A CA 1
ATOM 1367 C C . ILE A 1 173 ? 2.052 -1.016 -7.172 1.00 96.12 173 ILE A C 1
ATOM 1369 O O . ILE A 1 173 ? 2.844 -1.609 -6.428 1.00 96.12 173 ILE A O 1
ATOM 1373 N N . ILE A 1 174 ? 2.050 -1.179 -8.499 1.00 96.62 174 ILE A N 1
ATOM 1374 C CA . ILE A 1 174 ? 2.976 -2.079 -9.204 1.00 96.62 174 ILE A CA 1
ATOM 1375 C C . ILE A 1 174 ? 4.425 -1.608 -9.001 1.00 96.62 174 ILE A C 1
ATOM 1377 O O . ILE A 1 174 ? 5.275 -2.395 -8.586 1.00 96.62 174 ILE A O 1
ATOM 1381 N N . LEU A 1 175 ? 4.707 -0.311 -9.166 1.00 96.12 175 LEU A N 1
ATOM 1382 C CA . LEU A 1 175 ? 6.031 0.285 -8.928 1.00 96.12 175 LEU A CA 1
ATOM 1383 C C . LEU A 1 175 ? 6.501 0.189 -7.467 1.00 96.12 175 LEU A C 1
ATOM 1385 O O . LEU A 1 175 ? 7.701 0.209 -7.187 1.00 96.12 175 LEU A O 1
ATOM 1389 N N . ARG A 1 176 ? 5.581 0.068 -6.508 1.00 94.88 176 ARG A N 1
ATOM 1390 C CA . ARG A 1 176 ? 5.909 -0.094 -5.087 1.00 94.88 176 ARG A CA 1
ATOM 1391 C C . ARG A 1 176 ? 6.220 -1.543 -4.718 1.00 94.88 176 ARG A C 1
ATOM 1393 O O . ARG A 1 176 ? 7.077 -1.762 -3.849 1.00 94.88 176 ARG A O 1
ATOM 1400 N N . ARG A 1 177 ? 5.495 -2.492 -5.321 1.00 93.94 177 ARG A N 1
ATOM 1401 C CA . ARG A 1 177 ? 5.439 -3.914 -4.935 1.00 93.94 177 ARG A CA 1
ATOM 1402 C C . ARG A 1 177 ? 5.975 -4.874 -6.006 1.00 93.94 177 ARG A C 1
ATOM 1404 O O . ARG A 1 177 ? 5.772 -6.077 -5.883 1.00 93.94 177 ARG A O 1
ATOM 1411 N N . PHE A 1 178 ? 6.659 -4.379 -7.034 1.00 93.81 178 PHE A N 1
ATOM 1412 C CA . PHE A 1 178 ? 7.195 -5.218 -8.106 1.00 93.81 178 PHE A CA 1
ATOM 1413 C C . PHE A 1 178 ? 8.098 -6.345 -7.583 1.00 93.81 178 PHE A C 1
ATOM 1415 O O . PHE A 1 178 ? 8.885 -6.164 -6.650 1.00 93.81 178 PHE A O 1
ATOM 1422 N N . ASN A 1 179 ? 8.020 -7.507 -8.237 1.00 90.56 179 ASN A N 1
ATOM 1423 C CA . ASN A 1 179 ? 9.010 -8.567 -8.063 1.00 90.56 179 ASN A CA 1
ATOM 1424 C C . ASN A 1 179 ? 10.153 -8.392 -9.069 1.00 90.56 179 ASN A C 1
ATOM 1426 O O . ASN A 1 179 ? 11.286 -8.164 -8.660 1.00 90.56 179 ASN A O 1
ATOM 1430 N N . ARG A 1 180 ? 9.859 -8.436 -10.373 1.00 93.88 180 ARG A N 1
ATOM 1431 C CA . ARG A 1 180 ? 10.826 -8.130 -11.441 1.00 93.88 180 ARG A CA 1
ATOM 1432 C C . ARG A 1 180 ? 10.942 -6.620 -11.616 1.00 93.88 180 ARG A C 1
ATOM 1434 O O . ARG A 1 180 ? 9.929 -5.935 -11.475 1.00 93.88 180 ARG A O 1
ATOM 1441 N N . TYR A 1 181 ? 12.133 -6.112 -11.924 1.00 95.81 181 TYR A N 1
ATOM 1442 C CA . TYR A 1 181 ? 12.337 -4.669 -12.070 1.00 95.81 181 TYR A CA 1
ATOM 1443 C C . TYR A 1 181 ? 11.396 -4.074 -13.130 1.00 95.81 181 TYR A C 1
ATOM 1445 O O . TYR A 1 181 ? 11.153 -4.717 -14.156 1.00 95.81 181 TYR A O 1
ATOM 1453 N N . PRO A 1 182 ? 10.808 -2.896 -12.866 1.00 96.81 182 PRO A N 1
ATOM 1454 C CA . PRO A 1 182 ? 9.800 -2.333 -13.743 1.00 96.81 182 PRO A CA 1
ATOM 1455 C C . PRO A 1 182 ? 10.411 -1.700 -14.998 1.00 96.81 182 PRO A C 1
ATOM 1457 O O . PRO A 1 182 ? 11.420 -0.997 -14.911 1.00 96.81 182 PRO A O 1
ATOM 1460 N N . LEU A 1 183 ? 9.747 -1.911 -16.135 1.00 96.44 183 LEU A N 1
ATOM 1461 C CA . LEU A 1 183 ? 9.957 -1.186 -17.386 1.00 96.44 183 LEU A CA 1
ATOM 1462 C C . LEU A 1 183 ? 8.728 -0.325 -17.657 1.00 96.44 183 LEU A C 1
ATOM 1464 O O . LEU A 1 183 ? 7.617 -0.824 -17.828 1.00 96.44 183 LEU A O 1
ATOM 1468 N N . ILE A 1 184 ? 8.943 0.981 -17.634 1.00 97.25 184 ILE A N 1
ATOM 1469 C CA . ILE A 1 184 ? 7.915 2.003 -17.631 1.00 97.25 184 ILE A CA 1
ATOM 1470 C C . ILE A 1 184 ? 7.803 2.594 -19.030 1.00 97.25 184 ILE A C 1
ATOM 1472 O O . ILE A 1 184 ? 8.787 3.085 -19.581 1.00 97.25 184 ILE A O 1
ATOM 1476 N N . ILE A 1 185 ? 6.596 2.563 -19.584 1.00 95.88 185 ILE A N 1
ATOM 1477 C CA . ILE A 1 185 ? 6.263 3.241 -20.837 1.00 95.88 185 ILE A CA 1
ATOM 1478 C C . ILE A 1 185 ? 5.642 4.583 -20.457 1.00 95.88 185 ILE A C 1
ATOM 1480 O O . ILE A 1 185 ? 4.507 4.616 -19.986 1.00 95.88 185 ILE A O 1
ATOM 1484 N N . ASP A 1 186 ? 6.400 5.668 -20.590 1.00 95.50 186 ASP A N 1
ATOM 1485 C CA . ASP A 1 186 ? 6.060 6.993 -20.053 1.00 95.50 186 ASP A CA 1
ATOM 1486 C C . ASP A 1 186 ? 6.273 8.096 -21.106 1.00 95.50 186 ASP A C 1
ATOM 1488 O O . ASP A 1 186 ? 7.238 8.863 -21.024 1.00 95.50 186 ASP A O 1
ATOM 1492 N N . PRO A 1 187 ? 5.383 8.206 -22.112 1.00 93.44 187 PRO A N 1
ATOM 1493 C CA . PRO A 1 187 ? 5.516 9.212 -23.167 1.00 93.44 187 PRO A CA 1
ATOM 1494 C C . PRO A 1 187 ? 5.362 10.650 -22.649 1.00 93.44 187 PRO A C 1
ATOM 1496 O O . PRO A 1 187 ? 5.915 11.580 -23.232 1.00 93.44 187 PRO A O 1
ATOM 1499 N N . SER A 1 188 ? 4.622 10.851 -21.553 1.00 91.44 188 SER A N 1
ATOM 1500 C CA . SER A 1 188 ? 4.371 12.169 -20.955 1.00 91.44 188 SER A CA 1
ATOM 1501 C C . SER A 1 188 ? 5.432 12.592 -19.933 1.00 91.44 188 SER A C 1
ATOM 1503 O O . SER A 1 188 ? 5.492 13.769 -19.581 1.00 91.44 188 SER A O 1
ATOM 1505 N N . GLY A 1 189 ? 6.270 11.668 -19.451 1.00 92.75 189 GLY A N 1
ATOM 1506 C CA . GLY A 1 189 ? 7.276 11.933 -18.418 1.00 92.75 189 GLY A CA 1
ATOM 1507 C C . GLY A 1 189 ? 6.719 12.016 -16.988 1.00 92.75 189 GLY A C 1
ATOM 1508 O O . GLY A 1 189 ? 7.473 12.339 -16.064 1.00 92.75 189 GLY A O 1
ATOM 1509 N N . GLN A 1 190 ? 5.426 11.737 -16.786 1.00 92.75 190 GLN A N 1
ATOM 1510 C CA . GLN A 1 190 ? 4.758 11.848 -15.483 1.00 92.75 190 GLN A CA 1
ATOM 1511 C C . GLN A 1 190 ? 5.290 10.811 -14.486 1.00 92.75 190 GLN A C 1
ATOM 1513 O O . GLN A 1 190 ? 5.531 11.126 -13.319 1.00 92.75 190 GLN A O 1
ATOM 1518 N N . ALA A 1 191 ? 5.522 9.575 -14.937 1.00 94.75 191 ALA A N 1
ATOM 1519 C CA . ALA A 1 191 ? 6.055 8.519 -14.076 1.00 94.75 191 ALA A CA 1
ATOM 1520 C C . ALA A 1 191 ? 7.497 8.818 -13.651 1.00 94.75 191 ALA A C 1
ATOM 1522 O O . ALA A 1 191 ? 7.883 8.602 -12.499 1.00 94.75 191 ALA A O 1
ATOM 1523 N N . THR A 1 192 ? 8.287 9.348 -14.586 1.00 94.62 192 THR A N 1
ATOM 1524 C CA . THR A 1 192 ? 9.662 9.785 -14.352 1.00 94.62 192 THR A CA 1
ATOM 1525 C C . THR A 1 192 ? 9.724 10.877 -13.286 1.00 94.62 192 THR A C 1
ATOM 1527 O O . THR A 1 192 ? 10.542 10.789 -12.369 1.00 94.62 192 THR A O 1
ATOM 1530 N N . GLU A 1 193 ? 8.875 11.901 -13.380 1.00 95.88 193 GLU A N 1
ATOM 1531 C CA . GLU A 1 193 ? 8.800 12.967 -12.376 1.00 95.88 193 GLU A CA 1
ATOM 1532 C C . GLU A 1 193 ? 8.396 12.418 -11.002 1.00 95.88 193 GLU A C 1
ATOM 1534 O O . GLU A 1 193 ? 9.078 12.678 -10.003 1.00 95.88 193 GLU A O 1
ATOM 1539 N N . PHE A 1 194 ? 7.359 11.576 -10.968 1.00 96.81 194 PHE A N 1
ATOM 1540 C CA . PHE A 1 194 ? 6.895 10.914 -9.753 1.00 96.81 194 PHE A CA 1
ATOM 1541 C C . PHE A 1 194 ? 8.010 10.130 -9.044 1.00 96.81 194 PHE A C 1
ATOM 1543 O O . PHE A 1 194 ? 8.257 10.332 -7.853 1.00 96.81 194 PHE A O 1
ATOM 1550 N N . LEU A 1 195 ? 8.731 9.264 -9.764 1.00 96.88 195 LEU A N 1
ATOM 1551 C CA . LEU A 1 195 ? 9.803 8.448 -9.184 1.00 96.88 195 LEU A CA 1
ATOM 1552 C C . LEU A 1 195 ? 10.951 9.296 -8.638 1.00 96.88 195 LEU A C 1
ATOM 1554 O O . LEU A 1 195 ? 11.535 8.971 -7.602 1.00 96.88 195 LEU A O 1
ATOM 1558 N N . VAL A 1 196 ? 11.275 10.394 -9.316 1.00 96.44 196 VAL A N 1
ATOM 1559 C CA . VAL A 1 196 ? 12.343 11.302 -8.892 1.00 96.44 196 VAL A CA 1
ATOM 1560 C C . VAL A 1 196 ? 11.987 11.989 -7.583 1.00 96.44 196 VAL A C 1
ATOM 1562 O O . VAL A 1 196 ? 12.841 12.093 -6.703 1.00 96.44 196 VAL A O 1
ATOM 1565 N N . ASN A 1 197 ? 10.729 12.402 -7.429 1.00 96.69 197 ASN A N 1
ATOM 1566 C CA . ASN A 1 197 ? 10.229 13.008 -6.201 1.00 96.69 197 ASN A CA 1
ATOM 1567 C C . ASN A 1 197 ? 10.114 11.979 -5.065 1.00 96.69 197 ASN A C 1
ATOM 1569 O O . ASN A 1 197 ? 10.623 12.217 -3.968 1.00 96.69 197 ASN A O 1
ATOM 1573 N N . GLU A 1 198 ? 9.547 10.800 -5.339 1.00 96.12 198 GLU A N 1
ATOM 1574 C CA . GLU A 1 198 ? 9.373 9.716 -4.361 1.00 96.12 198 GLU A CA 1
ATOM 1575 C C . GLU A 1 198 ? 10.714 9.215 -3.800 1.00 96.12 198 GLU A C 1
ATOM 1577 O O . GLU A 1 198 ? 10.842 8.957 -2.600 1.00 96.12 198 GLU A O 1
ATOM 1582 N N . TYR A 1 199 ? 11.743 9.115 -4.645 1.00 95.69 199 TYR A N 1
ATOM 1583 C CA . TYR A 1 199 ? 13.074 8.644 -4.256 1.00 95.69 199 TYR A CA 1
ATOM 1584 C C . TYR A 1 199 ? 14.098 9.770 -4.044 1.00 95.69 199 TYR A C 1
ATOM 1586 O O . TYR A 1 199 ? 15.291 9.494 -3.878 1.00 95.69 199 TYR A O 1
ATOM 1594 N N . LYS A 1 200 ? 13.655 11.033 -3.960 1.00 94.44 200 LYS A N 1
ATOM 1595 C CA . LYS A 1 200 ? 14.522 12.209 -3.761 1.00 94.44 200 LYS A CA 1
ATOM 1596 C C . LYS A 1 200 ? 15.390 12.098 -2.508 1.00 94.44 200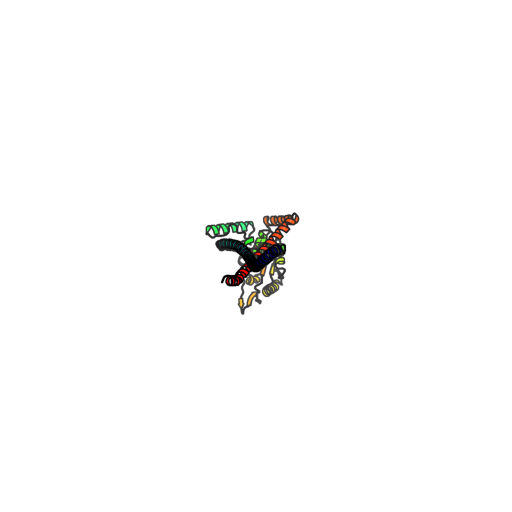 LYS A C 1
ATOM 1598 O O . LYS A 1 200 ? 16.587 12.376 -2.550 1.00 94.44 200 LYS A O 1
ATOM 1603 N N . SER A 1 201 ? 14.814 11.622 -1.403 1.00 93.81 201 SER A N 1
ATOM 1604 C CA . SER A 1 201 ? 15.527 11.407 -0.131 1.00 93.81 201 SER A CA 1
ATOM 1605 C C . SER A 1 201 ? 16.639 10.357 -0.231 1.00 93.81 201 SER A C 1
ATOM 1607 O O . SER A 1 201 ? 17.617 10.420 0.512 1.00 93.81 201 SER A O 1
ATOM 1609 N N . LYS A 1 202 ? 16.522 9.420 -1.180 1.00 93.00 202 LYS A N 1
ATOM 1610 C CA . LYS A 1 202 ? 17.509 8.367 -1.452 1.00 93.00 202 LYS A CA 1
ATOM 1611 C C . LYS A 1 202 ? 18.497 8.730 -2.561 1.00 93.00 202 LYS A C 1
ATOM 1613 O O . LYS A 1 202 ? 19.272 7.867 -2.956 1.00 93.00 202 LYS A O 1
ATOM 1618 N N . LYS A 1 203 ? 18.484 9.980 -3.043 1.00 93.38 203 LYS A N 1
ATOM 1619 C CA . LYS A 1 203 ? 19.377 10.483 -4.100 1.00 93.38 203 LYS A CA 1
ATOM 1620 C C . LYS A 1 203 ? 19.329 9.627 -5.374 1.00 93.38 203 LYS A C 1
ATOM 1622 O O . LYS A 1 203 ? 20.373 9.232 -5.885 1.00 93.38 203 LYS A O 1
ATOM 1627 N N . ILE A 1 204 ? 18.121 9.323 -5.859 1.00 95.25 204 ILE A N 1
ATOM 1628 C CA . ILE A 1 204 ? 17.928 8.592 -7.120 1.00 95.25 204 ILE A CA 1
ATOM 1629 C C . ILE A 1 204 ? 18.764 9.200 -8.252 1.00 95.25 204 ILE A C 1
ATOM 1631 O O . ILE A 1 204 ? 18.739 10.411 -8.477 1.00 95.25 204 ILE A O 1
ATOM 1635 N N . MET A 1 205 ? 19.513 8.349 -8.948 1.00 95.06 205 MET A N 1
ATOM 1636 C CA . MET A 1 205 ? 20.355 8.745 -10.076 1.00 95.06 205 MET A CA 1
ATOM 1637 C C . MET A 1 205 ? 19.607 8.523 -11.388 1.00 95.06 205 MET A C 1
ATOM 1639 O O . MET A 1 205 ? 18.880 7.541 -11.522 1.00 95.06 205 MET A O 1
ATOM 1643 N N . LYS A 1 206 ? 19.797 9.428 -12.349 1.00 94.69 206 LYS A N 1
ATOM 1644 C CA . LYS A 1 206 ? 19.303 9.291 -13.723 1.00 94.69 206 LYS A CA 1
ATOM 1645 C C . LYS A 1 206 ? 20.477 9.019 -14.651 1.00 94.69 206 LYS A C 1
ATOM 1647 O O . LYS A 1 206 ? 21.515 9.656 -14.495 1.00 94.69 206 LYS A O 1
ATOM 1652 N N . THR A 1 207 ? 20.305 8.101 -15.589 1.00 95.12 207 THR A N 1
ATOM 1653 C CA . THR A 1 207 ? 21.285 7.793 -16.639 1.00 95.12 207 THR A CA 1
ATOM 1654 C C . THR A 1 207 ? 20.562 7.217 -17.856 1.00 95.12 207 THR A C 1
ATOM 1656 O O . THR A 1 207 ? 19.394 6.849 -17.753 1.00 95.12 207 THR A O 1
ATOM 1659 N N . SER A 1 208 ? 21.236 7.130 -18.992 1.00 94.19 208 SER A N 1
ATOM 1660 C CA . SER A 1 208 ? 20.782 6.482 -20.221 1.00 94.19 208 SER A CA 1
ATOM 1661 C C . SER A 1 208 ? 21.805 5.429 -20.653 1.00 94.19 208 SER A C 1
ATOM 1663 O O . SER A 1 208 ? 22.980 5.531 -20.300 1.00 94.19 208 SER A O 1
ATOM 1665 N N . PHE A 1 209 ? 21.393 4.426 -21.434 1.00 88.69 209 PHE A N 1
ATOM 1666 C CA . PHE A 1 209 ? 22.337 3.474 -22.046 1.00 88.69 209 PHE A CA 1
ATOM 1667 C C . PHE A 1 209 ? 23.304 4.150 -23.029 1.00 88.69 209 PHE A C 1
ATOM 1669 O O . PHE A 1 209 ? 24.365 3.609 -23.323 1.00 88.69 209 PHE A O 1
ATOM 1676 N N . LEU A 1 210 ? 22.947 5.343 -23.507 1.00 88.75 210 LEU A N 1
ATOM 1677 C CA . LEU A 1 210 ? 23.773 6.161 -24.390 1.00 88.75 210 LEU A CA 1
ATOM 1678 C C . LEU A 1 210 ? 24.866 6.942 -23.638 1.00 88.75 210 LEU A C 1
ATOM 1680 O O . LEU A 1 210 ? 25.736 7.531 -24.275 1.00 88.75 210 LEU A O 1
ATOM 1684 N N . ASP A 1 211 ? 24.835 6.966 -22.300 1.00 91.31 211 ASP A N 1
ATOM 1685 C CA . ASP A 1 211 ? 25.838 7.670 -21.504 1.00 91.31 211 ASP A CA 1
ATOM 1686 C C . ASP A 1 211 ? 27.126 6.839 -21.385 1.00 91.31 211 ASP A C 1
ATOM 1688 O O . ASP A 1 211 ? 27.119 5.749 -20.811 1.00 91.31 211 ASP A O 1
ATOM 1692 N N . ASP A 1 212 ? 28.280 7.408 -21.747 1.00 88.81 212 ASP A N 1
ATOM 1693 C CA . ASP A 1 212 ? 29.597 6.772 -21.527 1.00 88.81 212 ASP A CA 1
ATOM 1694 C C . ASP A 1 212 ? 29.856 6.418 -20.045 1.00 88.81 212 ASP A C 1
ATOM 1696 O O . ASP A 1 212 ? 30.638 5.526 -19.702 1.00 88.81 212 ASP A O 1
ATOM 1700 N N . ALA A 1 213 ? 29.200 7.141 -19.132 1.00 91.88 213 ALA A N 1
ATOM 1701 C CA . ALA A 1 213 ? 29.290 6.935 -17.692 1.00 91.88 213 ALA A CA 1
ATOM 1702 C C . ALA A 1 213 ? 28.289 5.899 -17.147 1.00 91.88 213 ALA A C 1
ATOM 1704 O O . ALA A 1 213 ? 28.354 5.597 -15.951 1.00 91.88 213 ALA A O 1
ATOM 1705 N N . PHE A 1 214 ? 27.395 5.343 -17.975 1.00 92.56 214 PHE A N 1
ATOM 1706 C CA . PHE A 1 214 ? 26.330 4.419 -17.564 1.00 92.56 214 PHE A CA 1
ATOM 1707 C C . PHE A 1 214 ? 26.861 3.295 -16.677 1.00 92.56 214 PHE A C 1
ATOM 1709 O O . PHE A 1 214 ? 26.402 3.102 -15.549 1.00 92.56 214 PHE A O 1
ATOM 1716 N N . ARG A 1 215 ? 27.905 2.607 -17.149 1.00 91.25 215 ARG A N 1
ATOM 1717 C CA . ARG A 1 215 ? 28.505 1.471 -16.448 1.00 91.25 215 ARG A CA 1
ATOM 1718 C C . ARG A 1 215 ? 29.012 1.853 -15.055 1.00 91.25 215 ARG A C 1
ATOM 1720 O O . ARG A 1 215 ? 28.690 1.182 -14.081 1.00 91.25 215 ARG A O 1
ATOM 1727 N N . LYS A 1 216 ? 29.733 2.972 -14.934 1.00 92.62 216 LYS A N 1
ATOM 1728 C CA . LYS A 1 216 ? 30.242 3.464 -13.639 1.00 92.62 216 LYS A CA 1
ATOM 1729 C C . LYS A 1 216 ? 29.101 3.835 -12.688 1.00 92.62 216 LYS A C 1
ATOM 1731 O O . LYS A 1 216 ? 29.172 3.561 -11.490 1.00 92.62 216 LYS A O 1
ATOM 1736 N N . THR A 1 217 ? 28.041 4.445 -13.216 1.00 94.44 217 THR A N 1
ATOM 1737 C CA . THR A 1 217 ? 26.849 4.814 -12.442 1.00 94.44 217 THR A CA 1
ATOM 1738 C C . THR A 1 217 ? 26.100 3.576 -11.952 1.00 94.44 217 THR A C 1
ATOM 1740 O O . THR A 1 217 ? 25.716 3.527 -10.783 1.00 94.44 217 THR A O 1
ATOM 1743 N N . LEU A 1 218 ? 25.951 2.555 -12.801 1.00 94.81 218 LEU A N 1
ATOM 1744 C CA . LEU A 1 218 ? 25.343 1.272 -12.454 1.00 94.81 218 LEU A CA 1
ATOM 1745 C C . LEU A 1 218 ? 26.141 0.555 -11.358 1.00 94.81 218 LEU A C 1
ATOM 1747 O O . LEU A 1 218 ? 25.567 0.158 -10.344 1.00 94.81 218 LEU A O 1
ATOM 1751 N N . GLU A 1 219 ? 27.463 0.453 -11.517 1.00 93.50 219 GLU A N 1
ATOM 1752 C CA . GLU A 1 219 ? 28.359 -0.169 -10.534 1.00 93.50 219 GLU A CA 1
ATOM 1753 C C . GLU A 1 219 ? 28.268 0.521 -9.162 1.00 93.50 219 GLU A C 1
ATOM 1755 O O . GLU A 1 219 ? 28.136 -0.135 -8.124 1.00 93.50 219 GLU A O 1
ATOM 1760 N N . SER A 1 220 ? 28.271 1.856 -9.156 1.00 94.62 220 SER A N 1
ATOM 1761 C CA . SER A 1 220 ? 28.100 2.666 -7.946 1.00 94.62 220 SER A CA 1
ATOM 1762 C C . SER A 1 220 ? 26.723 2.455 -7.304 1.00 94.62 220 SER A C 1
ATOM 1764 O O . SER A 1 220 ? 26.623 2.218 -6.097 1.00 94.62 220 SER A O 1
ATOM 1766 N N . ALA A 1 221 ? 25.652 2.476 -8.101 1.00 95.62 221 ALA A N 1
ATOM 1767 C CA . ALA A 1 221 ? 24.287 2.289 -7.618 1.00 95.62 221 ALA A CA 1
ATOM 1768 C C . ALA A 1 221 ? 24.089 0.916 -6.961 1.00 95.62 221 ALA A C 1
ATOM 1770 O O . ALA A 1 221 ? 23.512 0.836 -5.876 1.00 95.62 221 ALA A O 1
ATOM 1771 N N . LEU A 1 222 ? 24.614 -0.149 -7.574 1.00 94.94 222 LEU A N 1
ATOM 1772 C CA . LEU A 1 222 ? 24.557 -1.512 -7.039 1.00 94.94 222 LEU A CA 1
ATOM 1773 C C . LEU A 1 222 ? 25.296 -1.631 -5.708 1.00 94.94 222 LEU A C 1
ATOM 1775 O O . LEU A 1 222 ? 24.767 -2.229 -4.767 1.00 94.94 222 LEU A O 1
ATOM 1779 N N . ARG A 1 223 ? 26.476 -1.006 -5.614 1.00 94.19 223 ARG A N 1
ATOM 1780 C CA . ARG A 1 223 ? 27.317 -1.028 -4.414 1.00 94.19 223 ARG A CA 1
ATOM 1781 C C . ARG A 1 223 ? 26.692 -0.288 -3.240 1.00 94.19 223 ARG A C 1
ATOM 1783 O O . ARG A 1 223 ? 26.658 -0.803 -2.125 1.00 94.19 223 ARG A O 1
ATOM 1790 N N . PHE A 1 224 ? 26.186 0.918 -3.481 1.00 94.50 224 PHE A N 1
ATOM 1791 C CA . PHE A 1 224 ? 25.648 1.776 -2.421 1.00 94.50 224 PHE A CA 1
ATOM 1792 C C . PHE A 1 224 ? 24.139 1.607 -2.202 1.00 94.50 224 PHE A C 1
ATOM 1794 O O . PHE A 1 224 ? 23.592 2.125 -1.230 1.00 94.50 224 PHE A O 1
ATOM 1801 N N . GLY A 1 225 ? 23.454 0.858 -3.067 1.00 94.38 225 GLY A N 1
ATOM 1802 C CA . GLY A 1 225 ? 22.010 0.646 -2.987 1.00 94.38 225 GLY A CA 1
ATOM 1803 C C . GLY A 1 225 ? 21.184 1.881 -3.339 1.00 94.38 225 GLY A C 1
ATOM 1804 O O . GLY A 1 225 ? 20.032 1.985 -2.909 1.00 94.38 225 GLY A O 1
ATOM 1805 N N . THR A 1 226 ? 21.770 2.812 -4.091 1.00 95.69 226 THR A N 1
ATOM 1806 C CA . THR A 1 226 ? 21.106 4.021 -4.583 1.00 95.69 226 THR A CA 1
ATOM 1807 C C . THR A 1 226 ? 20.103 3.640 -5.675 1.00 95.69 226 THR A C 1
ATOM 1809 O O . THR A 1 226 ? 20.467 2.884 -6.577 1.00 95.69 226 THR A O 1
ATOM 1812 N N . PRO A 1 227 ? 18.851 4.134 -5.637 1.00 96.69 227 PRO A N 1
ATOM 1813 C CA . PRO A 1 227 ? 17.907 3.903 -6.722 1.00 96.69 227 PRO A CA 1
ATOM 1814 C C . PRO A 1 227 ? 18.430 4.469 -8.048 1.00 96.69 227 PRO A C 1
ATOM 1816 O O . PRO A 1 227 ? 18.975 5.574 -8.077 1.00 96.69 227 PRO A O 1
ATOM 1819 N N . LEU A 1 228 ? 18.236 3.732 -9.137 1.00 97.12 228 LEU A N 1
ATOM 1820 C CA . LEU A 1 228 ? 18.677 4.114 -10.477 1.00 97.12 228 LEU A CA 1
ATOM 1821 C C . LEU A 1 228 ? 17.481 4.174 -11.429 1.00 97.12 228 LEU A C 1
ATOM 1823 O O . LEU A 1 228 ? 16.710 3.221 -11.509 1.00 97.12 228 LEU A O 1
ATOM 1827 N N . LEU A 1 229 ? 17.332 5.281 -12.149 1.00 97.25 229 LEU A N 1
ATOM 1828 C CA . LEU A 1 229 ? 16.396 5.431 -13.257 1.00 97.25 229 LEU A CA 1
ATOM 1829 C C . LEU A 1 229 ? 17.191 5.442 -14.563 1.00 97.25 229 LEU A C 1
ATOM 1831 O O . LEU A 1 229 ? 17.979 6.360 -14.791 1.00 97.25 229 LEU A O 1
ATOM 1835 N N . VAL A 1 230 ? 16.979 4.429 -15.399 1.00 96.50 230 VAL A N 1
ATOM 1836 C CA . VAL A 1 230 ? 17.587 4.322 -16.728 1.00 96.50 230 VAL A CA 1
ATOM 1837 C C . VAL A 1 230 ? 16.566 4.756 -17.770 1.00 96.50 230 VAL A C 1
ATOM 1839 O O . VAL A 1 230 ? 15.477 4.185 -17.839 1.00 96.50 230 VAL A O 1
ATOM 1842 N N . GLN A 1 231 ? 16.900 5.789 -18.532 1.00 93.94 231 GLN A N 1
ATOM 1843 C CA . GLN A 1 231 ? 16.086 6.334 -19.616 1.00 93.94 231 GLN A CA 1
ATOM 1844 C C . GLN A 1 231 ? 16.531 5.755 -20.964 1.00 93.94 231 GLN A C 1
ATOM 1846 O O . GLN A 1 231 ? 17.582 5.121 -21.053 1.00 93.94 231 GLN A O 1
ATOM 1851 N N . ASP A 1 232 ? 15.711 5.975 -21.989 1.00 90.31 232 ASP A N 1
ATOM 1852 C CA . ASP A 1 232 ? 15.963 5.590 -23.382 1.00 90.31 232 ASP A CA 1
ATOM 1853 C C . ASP A 1 232 ? 16.286 4.093 -23.550 1.00 90.31 232 ASP A C 1
ATOM 1855 O O . ASP A 1 232 ? 17.254 3.669 -24.188 1.00 90.31 232 ASP A O 1
ATOM 1859 N N . VAL A 1 233 ? 15.459 3.259 -22.911 1.00 90.56 233 VAL A N 1
ATOM 1860 C CA . VAL A 1 233 ? 15.621 1.795 -22.874 1.00 90.56 233 VAL A CA 1
ATOM 1861 C C . VAL A 1 233 ? 15.375 1.147 -24.245 1.00 90.56 233 VAL A C 1
ATOM 1863 O O . VAL A 1 233 ? 15.600 -0.052 -24.400 1.00 90.56 233 VAL A O 1
ATOM 1866 N N . GLU A 1 234 ? 14.982 1.916 -25.266 1.00 88.38 234 GLU A N 1
ATOM 1867 C CA . GLU A 1 234 ? 14.915 1.432 -26.651 1.00 88.38 234 GLU A CA 1
ATOM 1868 C C . GLU A 1 234 ? 16.298 0.971 -27.143 1.00 88.38 234 GLU A C 1
ATOM 1870 O O . GLU A 1 234 ? 16.403 0.006 -27.899 1.00 88.38 234 GLU A O 1
ATOM 1875 N N . SER A 1 235 ? 17.369 1.602 -26.646 1.00 86.62 235 SER A N 1
ATOM 1876 C CA . SER A 1 235 ? 18.766 1.213 -26.893 1.00 86.62 235 SER A CA 1
ATOM 1877 C C . SER A 1 235 ? 19.289 0.238 -25.827 1.00 86.62 235 SER A C 1
ATOM 1879 O O . SER A 1 235 ? 20.337 0.464 -25.226 1.00 86.62 235 SER A O 1
ATOM 1881 N N . TYR A 1 236 ? 18.533 -0.825 -25.540 1.00 87.12 236 TYR A N 1
ATOM 1882 C CA . TYR A 1 236 ? 18.838 -1.781 -24.470 1.00 87.12 236 TYR A CA 1
ATOM 1883 C C . TYR A 1 236 ? 20.242 -2.406 -24.586 1.00 87.12 236 TYR A C 1
ATOM 1885 O O . TYR A 1 236 ? 20.579 -3.004 -25.609 1.00 87.12 236 TYR A O 1
ATOM 1893 N N . ASP A 1 237 ? 21.013 -2.369 -23.492 1.00 87.44 237 ASP A N 1
ATOM 1894 C CA . ASP A 1 237 ? 22.307 -3.052 -23.380 1.00 87.44 237 ASP A CA 1
ATOM 1895 C C . ASP A 1 237 ? 22.209 -4.340 -22.536 1.00 87.44 237 ASP A C 1
ATOM 1897 O O . ASP A 1 237 ? 21.755 -4.353 -21.386 1.00 87.44 237 ASP A O 1
ATOM 1901 N N . SER A 1 238 ? 22.720 -5.437 -23.102 1.00 87.50 238 SER A N 1
ATOM 1902 C CA . SER A 1 238 ? 22.851 -6.757 -22.474 1.00 87.50 238 SER A CA 1
ATOM 1903 C C . SER A 1 238 ? 23.662 -6.782 -21.173 1.00 87.50 238 SER A C 1
ATOM 1905 O O . SER A 1 238 ? 23.505 -7.721 -20.387 1.00 87.50 238 SER A O 1
ATOM 1907 N N . ILE A 1 239 ? 24.475 -5.755 -20.894 1.00 89.38 239 ILE A N 1
ATOM 1908 C CA . ILE A 1 239 ? 25.206 -5.606 -19.625 1.00 89.38 239 ILE A CA 1
ATOM 1909 C C . ILE A 1 239 ? 24.282 -5.639 -18.396 1.00 89.38 239 ILE A C 1
ATOM 1911 O O . ILE A 1 239 ? 24.721 -5.972 -17.294 1.00 89.38 239 ILE A O 1
ATOM 1915 N N . LEU A 1 240 ? 22.993 -5.326 -18.574 1.00 91.12 240 LEU A N 1
ATOM 1916 C CA . LEU A 1 240 ? 22.007 -5.332 -17.499 1.00 91.12 240 LEU A CA 1
ATOM 1917 C C . LEU A 1 240 ? 21.415 -6.725 -17.211 1.00 91.12 240 LEU A C 1
ATOM 1919 O O . LEU A 1 240 ? 20.796 -6.915 -16.162 1.00 91.12 240 LEU A O 1
ATOM 1923 N N . ASN A 1 241 ? 21.628 -7.721 -18.079 1.00 91.56 241 ASN A N 1
ATOM 1924 C CA . ASN A 1 241 ? 21.059 -9.065 -17.921 1.00 91.56 241 ASN A CA 1
ATOM 1925 C C . ASN A 1 241 ? 21.345 -9.698 -16.542 1.00 91.56 241 ASN A C 1
ATOM 1927 O O . ASN A 1 241 ? 20.382 -10.149 -15.915 1.00 91.56 241 ASN A O 1
ATOM 1931 N N . PRO A 1 242 ? 22.583 -9.665 -15.996 1.00 92.44 242 PRO A N 1
ATOM 1932 C CA . PRO A 1 242 ? 22.860 -10.226 -14.671 1.00 92.44 242 PRO A CA 1
ATOM 1933 C C . PRO A 1 242 ? 22.039 -9.556 -13.560 1.00 92.44 242 PRO A C 1
ATOM 1935 O O . PRO A 1 242 ? 21.618 -10.206 -12.601 1.00 92.44 242 PRO A O 1
ATOM 1938 N N . VAL A 1 243 ? 21.764 -8.252 -13.703 1.00 93.06 243 VAL A N 1
ATOM 1939 C CA . VAL A 1 243 ? 20.959 -7.468 -12.755 1.00 93.06 243 VAL A CA 1
ATOM 1940 C C . VAL A 1 243 ? 19.487 -7.854 -12.851 1.00 93.06 243 VAL A C 1
ATOM 1942 O O . VAL A 1 243 ? 18.861 -8.117 -11.823 1.00 93.06 243 VAL A O 1
ATOM 1945 N N . LEU A 1 244 ? 18.933 -7.933 -14.065 1.00 92.31 244 LEU A N 1
ATOM 1946 C CA . LEU A 1 244 ? 17.530 -8.307 -14.274 1.00 92.31 244 LEU A CA 1
ATOM 1947 C C . LEU A 1 244 ? 17.247 -9.751 -13.841 1.00 92.31 244 LEU A C 1
ATOM 1949 O O . LEU A 1 244 ? 16.226 -10.007 -13.202 1.00 92.31 244 LEU A O 1
ATOM 1953 N N . ASN A 1 245 ? 18.178 -10.667 -14.112 1.00 90.44 245 ASN A N 1
ATOM 1954 C CA . ASN A 1 245 ? 18.094 -12.070 -13.707 1.00 90.44 245 ASN A CA 1
ATOM 1955 C C . ASN A 1 245 ? 18.372 -12.292 -12.216 1.00 90.44 245 ASN A C 1
ATOM 1957 O O . ASN A 1 245 ? 18.105 -13.378 -11.701 1.00 90.44 245 ASN A O 1
ATOM 1961 N N . ARG A 1 246 ? 18.901 -11.280 -11.513 1.00 89.50 246 ARG A N 1
ATOM 1962 C CA . ARG A 1 246 ? 19.394 -11.399 -10.134 1.00 89.50 246 ARG A CA 1
ATOM 1963 C C . ARG A 1 246 ? 20.407 -12.538 -9.993 1.00 89.50 246 ARG A C 1
ATOM 1965 O O . ARG A 1 246 ? 20.327 -13.333 -9.056 1.00 89.50 246 ARG A O 1
ATOM 1972 N N . GLU A 1 247 ? 21.369 -12.593 -10.910 1.00 90.00 247 GLU A N 1
ATOM 1973 C CA . GLU A 1 247 ? 22.477 -13.555 -10.915 1.00 90.00 247 GLU A CA 1
ATOM 1974 C C . GLU A 1 247 ? 23.477 -13.234 -9.795 1.00 90.00 247 GLU A C 1
ATOM 1976 O O . GLU A 1 247 ? 24.574 -12.718 -10.007 1.00 90.00 247 GLU A O 1
ATOM 1981 N N . VAL A 1 248 ? 23.060 -13.502 -8.557 1.00 91.44 248 VAL A N 1
ATOM 1982 C CA . VAL A 1 248 ? 23.820 -13.178 -7.351 1.00 91.44 248 VAL A CA 1
ATOM 1983 C C . VAL A 1 248 ? 24.548 -14.398 -6.804 1.00 91.44 248 VAL A C 1
ATOM 1985 O O . VAL A 1 248 ? 23.986 -15.486 -6.673 1.00 91.44 248 VAL A O 1
ATOM 1988 N N . ARG A 1 249 ? 25.804 -14.204 -6.409 1.00 91.62 249 ARG A N 1
ATOM 1989 C CA . ARG A 1 249 ? 26.646 -15.216 -5.766 1.00 91.62 249 ARG A CA 1
ATOM 1990 C C . ARG A 1 249 ? 26.847 -14.842 -4.304 1.00 91.62 249 ARG A C 1
ATOM 1992 O O . ARG A 1 249 ? 27.230 -13.718 -3.992 1.00 91.62 249 ARG A O 1
ATOM 1999 N N . ARG A 1 250 ? 26.573 -15.769 -3.384 1.00 90.44 250 ARG A N 1
ATOM 2000 C CA . ARG A 1 250 ? 26.798 -15.552 -1.948 1.00 90.44 250 ARG A CA 1
ATOM 2001 C C . ARG A 1 250 ? 28.118 -16.181 -1.529 1.00 90.44 250 ARG A C 1
ATOM 2003 O O . ARG A 1 250 ? 28.221 -17.402 -1.483 1.00 90.44 250 ARG A O 1
ATOM 2010 N N . THR A 1 251 ? 29.091 -15.348 -1.174 1.00 87.94 251 THR A N 1
ATOM 2011 C CA . THR A 1 251 ? 30.428 -15.786 -0.751 1.00 87.94 251 THR A CA 1
ATOM 2012 C C . THR A 1 251 ? 30.809 -15.064 0.536 1.00 87.94 251 THR A C 1
ATOM 2014 O O . THR A 1 251 ? 30.787 -13.838 0.593 1.00 87.94 251 THR A O 1
ATOM 2017 N N . GLY A 1 252 ? 31.135 -15.813 1.595 1.00 81.81 252 GLY A N 1
ATOM 2018 C CA . GLY A 1 252 ? 31.632 -15.236 2.854 1.00 81.81 252 GLY A CA 1
ATOM 2019 C C . GLY A 1 252 ? 30.680 -14.233 3.526 1.00 81.81 252 GLY A C 1
ATOM 2020 O O . GLY A 1 252 ? 31.133 -13.238 4.081 1.00 81.81 252 GLY A O 1
ATOM 2021 N N . GLY A 1 253 ? 29.362 -14.448 3.430 1.00 84.19 253 GLY A N 1
ATOM 2022 C CA . GLY A 1 253 ? 28.341 -13.550 3.992 1.00 84.19 253 GLY A CA 1
ATOM 2023 C C . GLY A 1 253 ? 28.029 -12.307 3.148 1.00 84.19 253 GLY A C 1
ATOM 2024 O O . GLY A 1 253 ? 27.107 -11.567 3.486 1.00 84.19 253 GLY A O 1
ATOM 2025 N N . ARG A 1 254 ? 28.738 -12.092 2.034 1.00 88.25 254 ARG A N 1
ATOM 2026 C CA . ARG A 1 254 ? 28.466 -11.019 1.068 1.00 88.25 254 ARG A CA 1
ATOM 2027 C C . ARG A 1 254 ? 27.651 -11.545 -0.108 1.00 88.25 254 ARG A C 1
ATOM 2029 O O . ARG A 1 254 ? 27.775 -12.712 -0.482 1.00 88.25 254 ARG A O 1
ATOM 2036 N N . THR A 1 255 ? 26.811 -10.685 -0.680 1.00 93.06 255 THR A N 1
ATOM 2037 C CA . THR A 1 255 ? 26.074 -10.970 -1.919 1.00 93.06 255 THR A CA 1
ATOM 2038 C C . THR A 1 255 ? 26.761 -10.211 -3.043 1.00 93.06 255 THR A C 1
ATOM 2040 O O . THR A 1 255 ? 26.787 -8.988 -3.015 1.00 93.06 255 THR A O 1
ATOM 2043 N N . LEU A 1 256 ? 27.340 -10.933 -3.994 1.00 93.75 256 LEU A N 1
ATOM 2044 C CA . LEU A 1 256 ? 28.103 -10.394 -5.113 1.00 93.75 256 LEU A CA 1
ATOM 2045 C C . LEU A 1 256 ? 27.299 -10.528 -6.405 1.00 93.75 256 LEU A C 1
ATOM 2047 O O . LEU A 1 256 ? 26.596 -11.520 -6.594 1.00 93.75 256 LEU A O 1
ATOM 2051 N N . ILE A 1 257 ? 27.439 -9.562 -7.302 1.00 94.38 257 ILE A N 1
ATOM 2052 C CA . ILE A 1 257 ? 26.929 -9.614 -8.673 1.00 94.38 257 ILE A CA 1
ATOM 2053 C C . ILE A 1 257 ? 28.066 -9.289 -9.640 1.00 94.38 257 ILE A C 1
ATOM 2055 O O . ILE A 1 257 ? 28.866 -8.394 -9.372 1.00 94.38 257 ILE A O 1
ATOM 2059 N N . THR A 1 258 ? 28.155 -10.030 -10.742 1.00 92.44 258 THR A N 1
ATOM 2060 C CA . THR A 1 258 ? 29.190 -9.824 -11.762 1.00 92.44 258 THR A CA 1
ATOM 2061 C C . THR A 1 258 ? 28.625 -8.995 -12.901 1.00 92.44 258 THR A C 1
ATOM 2063 O O . THR A 1 258 ? 27.601 -9.359 -13.477 1.00 92.44 258 THR A O 1
ATOM 2066 N N . ILE A 1 259 ? 29.288 -7.887 -13.228 1.00 90.81 259 ILE A N 1
ATOM 2067 C CA . ILE A 1 259 ? 28.929 -7.025 -14.356 1.00 90.81 259 ILE A CA 1
ATOM 2068 C C . ILE A 1 259 ? 30.167 -6.785 -15.207 1.00 90.81 259 ILE A C 1
ATOM 2070 O O . ILE A 1 259 ? 31.144 -6.177 -14.762 1.00 90.81 259 ILE A O 1
ATOM 2074 N N . GLY A 1 260 ? 30.119 -7.274 -16.447 1.00 85.81 260 GLY A N 1
ATOM 2075 C CA . GLY A 1 260 ? 31.290 -7.331 -17.314 1.00 85.81 260 GLY A CA 1
ATOM 2076 C C . GLY A 1 260 ? 32.393 -8.165 -16.660 1.00 85.81 260 GLY A C 1
ATOM 2077 O O . GLY A 1 260 ? 32.210 -9.346 -16.387 1.00 85.81 260 GLY A O 1
ATOM 2078 N N . ASP A 1 261 ? 33.524 -7.526 -16.390 1.00 86.50 261 ASP A N 1
ATOM 2079 C CA . ASP A 1 261 ? 34.715 -8.092 -15.753 1.00 86.50 261 ASP A CA 1
ATOM 2080 C C . ASP A 1 261 ? 34.822 -7.803 -14.241 1.00 86.50 261 ASP A C 1
ATOM 2082 O O . ASP A 1 261 ? 35.801 -8.206 -13.614 1.00 86.50 261 ASP A O 1
ATOM 2086 N N . GLN A 1 262 ? 33.839 -7.123 -13.634 1.00 88.50 262 GLN A N 1
ATOM 2087 C CA . GLN A 1 262 ? 33.895 -6.731 -12.223 1.00 88.50 262 GLN A CA 1
ATOM 2088 C C . GLN A 1 262 ? 32.890 -7.470 -11.340 1.00 88.50 262 GLN A C 1
ATOM 2090 O O . GLN A 1 262 ? 31.705 -7.569 -11.660 1.00 88.50 262 GLN A O 1
ATOM 2095 N N . ASP A 1 263 ? 33.364 -7.889 -10.165 1.00 91.38 263 ASP A N 1
ATOM 2096 C CA . ASP A 1 263 ? 32.532 -8.392 -9.074 1.00 91.38 263 ASP A CA 1
ATOM 2097 C C . ASP A 1 263 ? 32.195 -7.259 -8.098 1.00 91.38 263 ASP A C 1
ATOM 2099 O O . ASP A 1 263 ? 33.075 -6.585 -7.555 1.00 91.38 263 ASP A O 1
ATOM 2103 N N . ILE A 1 264 ? 30.900 -7.045 -7.874 1.00 93.12 264 ILE A N 1
ATOM 2104 C CA . ILE A 1 264 ? 30.367 -5.911 -7.117 1.00 93.12 264 ILE A CA 1
ATOM 2105 C C . ILE A 1 264 ? 29.571 -6.439 -5.928 1.00 93.12 264 ILE A C 1
ATOM 2107 O O . ILE A 1 264 ? 28.699 -7.291 -6.087 1.00 93.12 264 ILE A O 1
ATOM 2111 N N . ASP A 1 265 ? 29.829 -5.895 -4.739 1.00 93.56 265 ASP A N 1
ATOM 2112 C CA . ASP A 1 265 ? 28.984 -6.117 -3.564 1.00 93.56 265 ASP A CA 1
ATOM 2113 C C . ASP A 1 265 ? 27.590 -5.517 -3.813 1.00 93.56 265 ASP A C 1
ATOM 2115 O O . ASP A 1 265 ? 27.442 -4.303 -3.911 1.00 93.56 265 ASP A O 1
ATOM 2119 N N . LEU A 1 266 ? 26.562 -6.359 -3.927 1.00 94.12 266 LEU A N 1
ATOM 2120 C CA . LEU A 1 266 ? 25.183 -5.937 -4.156 1.00 94.12 266 LEU A CA 1
ATOM 2121 C C . LEU A 1 266 ? 24.523 -5.512 -2.842 1.00 94.12 266 LEU A C 1
ATOM 2123 O O . LEU A 1 266 ? 24.334 -6.319 -1.927 1.00 94.12 266 LEU A O 1
ATOM 2127 N N . SER A 1 267 ? 24.069 -4.262 -2.787 1.00 93.62 267 SER A N 1
ATOM 2128 C CA . SER A 1 267 ? 23.245 -3.780 -1.684 1.00 93.62 267 SER A CA 1
ATOM 2129 C C . SER A 1 267 ? 21.802 -4.306 -1.778 1.00 93.62 267 SER A C 1
ATOM 2131 O O . SER A 1 267 ? 21.164 -4.179 -2.828 1.00 93.62 267 SER A O 1
ATOM 2133 N N . PRO A 1 268 ? 21.213 -4.817 -0.678 1.00 91.00 268 PRO A N 1
ATOM 2134 C CA . PRO A 1 268 ? 19.835 -5.315 -0.665 1.00 91.00 268 PRO A CA 1
ATOM 2135 C C . PRO A 1 268 ? 18.788 -4.210 -0.869 1.00 91.00 268 PRO A C 1
ATOM 2137 O O . PRO A 1 268 ? 17.622 -4.503 -1.130 1.00 91.00 268 PRO A O 1
ATOM 2140 N N . THR A 1 269 ? 19.170 -2.936 -0.733 1.00 92.50 269 THR A N 1
ATOM 2141 C CA . THR A 1 269 ? 18.263 -1.797 -0.934 1.00 92.50 269 THR A CA 1
ATOM 2142 C C . THR A 1 269 ? 18.224 -1.302 -2.375 1.00 92.50 269 THR A C 1
ATOM 2144 O O . THR A 1 269 ? 17.404 -0.428 -2.670 1.00 92.50 269 THR A O 1
ATOM 2147 N N . PHE A 1 270 ? 19.086 -1.833 -3.251 1.00 94.38 270 PHE A N 1
ATOM 2148 C CA . PHE A 1 270 ? 19.185 -1.418 -4.646 1.00 94.38 270 PHE A CA 1
ATOM 2149 C C . PHE A 1 270 ? 17.862 -1.607 -5.395 1.00 94.38 270 PHE A C 1
ATOM 2151 O O . PHE A 1 270 ? 17.184 -2.634 -5.283 1.00 94.38 270 PHE A O 1
ATOM 2158 N N . ARG A 1 271 ? 17.500 -0.598 -6.189 1.00 94.62 271 ARG A N 1
ATOM 2159 C CA . ARG A 1 271 ? 16.322 -0.606 -7.059 1.00 94.62 271 ARG A CA 1
ATOM 2160 C C . ARG A 1 271 ? 16.679 0.050 -8.379 1.00 94.62 271 ARG A C 1
ATOM 2162 O O . ARG A 1 271 ? 17.271 1.124 -8.372 1.00 94.62 271 ARG A O 1
ATOM 2169 N N . ILE A 1 272 ? 16.259 -0.561 -9.476 1.00 96.06 272 ILE A N 1
ATOM 2170 C CA . ILE A 1 272 ? 16.378 0.011 -10.812 1.00 96.06 272 ILE A CA 1
ATOM 2171 C C . ILE A 1 272 ? 14.993 0.141 -11.441 1.00 96.06 272 ILE A C 1
ATOM 2173 O O . ILE A 1 272 ? 14.149 -0.740 -11.274 1.00 96.06 272 ILE A O 1
ATOM 2177 N N . PHE A 1 273 ? 14.776 1.256 -12.127 1.00 97.38 273 PHE A N 1
ATOM 2178 C CA . PHE A 1 273 ? 13.595 1.561 -12.921 1.00 97.38 273 PHE A CA 1
ATOM 2179 C C . PHE A 1 273 ? 14.056 1.806 -14.352 1.00 97.38 273 PHE A C 1
ATOM 2181 O O . PHE A 1 273 ? 14.965 2.604 -14.577 1.00 97.38 273 PHE A O 1
ATOM 2188 N N . LEU A 1 274 ? 13.452 1.108 -15.303 1.00 96.56 274 LEU A N 1
ATOM 2189 C CA . LEU A 1 274 ? 13.701 1.289 -16.728 1.00 96.56 274 LEU A CA 1
ATOM 2190 C C . LEU A 1 274 ? 12.574 2.152 -17.293 1.00 96.56 274 LEU A C 1
ATOM 2192 O O . LEU A 1 274 ? 11.422 1.922 -16.942 1.00 96.56 274 LEU A O 1
ATOM 2196 N N . SER A 1 275 ? 12.877 3.138 -18.131 1.00 96.00 275 SER A N 1
ATOM 2197 C CA . SER A 1 275 ? 11.880 4.018 -18.742 1.00 96.00 275 SER A CA 1
ATOM 2198 C C . SER A 1 275 ? 12.133 4.201 -20.234 1.00 96.00 275 SER A C 1
ATOM 2200 O O . SER A 1 275 ? 13.262 4.437 -20.656 1.00 96.00 275 SER A O 1
ATOM 2202 N N . THR A 1 276 ? 11.059 4.173 -21.013 1.00 95.00 276 THR A N 1
ATOM 2203 C CA . THR A 1 276 ? 11.023 4.555 -22.430 1.00 95.00 276 THR A CA 1
ATOM 2204 C C . THR A 1 276 ? 9.993 5.663 -22.621 1.00 95.00 276 THR A C 1
ATOM 2206 O O . THR A 1 276 ? 8.977 5.699 -21.919 1.00 95.00 276 THR A O 1
ATOM 2209 N N . ARG A 1 277 ? 10.272 6.594 -23.537 1.00 93.94 277 ARG A N 1
ATOM 2210 C CA . ARG A 1 277 ? 9.302 7.623 -23.952 1.00 93.94 277 ARG A CA 1
ATOM 2211 C C . ARG A 1 277 ? 8.546 7.228 -25.212 1.00 93.94 277 ARG A C 1
ATOM 2213 O O . ARG A 1 277 ? 7.547 7.866 -25.532 1.00 93.94 277 ARG A O 1
ATOM 2220 N N . ASP A 1 278 ? 9.019 6.212 -25.922 1.00 92.50 278 ASP A N 1
ATOM 2221 C CA . ASP A 1 278 ? 8.401 5.736 -27.144 1.00 92.50 278 ASP A CA 1
ATOM 2222 C C . ASP A 1 278 ? 7.396 4.609 -26.824 1.00 92.50 278 ASP A C 1
ATOM 2224 O O . ASP A 1 278 ? 7.779 3.509 -26.422 1.00 92.50 278 ASP A O 1
ATOM 2228 N N . PRO A 1 279 ? 6.083 4.858 -26.983 1.00 88.62 279 PRO A N 1
ATOM 2229 C CA . PRO A 1 279 ? 5.060 3.855 -26.710 1.00 88.62 279 PRO A CA 1
ATOM 2230 C C . PRO A 1 279 ? 4.999 2.747 -27.771 1.00 88.62 279 PRO A C 1
ATOM 2232 O O . PRO A 1 279 ? 4.286 1.766 -27.569 1.00 88.62 279 PRO A O 1
ATOM 2235 N N . SER A 1 280 ? 5.692 2.903 -28.905 1.00 88.56 280 SER A N 1
ATOM 2236 C CA . SER A 1 280 ? 5.658 1.969 -30.036 1.00 88.56 280 SER A CA 1
ATOM 2237 C C . SER A 1 280 ? 6.779 0.927 -30.024 1.00 88.56 280 SER A C 1
ATOM 2239 O O . SER A 1 280 ? 6.830 0.068 -30.904 1.00 88.56 280 SER A O 1
ATOM 2241 N N . VAL A 1 281 ? 7.657 0.979 -29.022 1.00 89.06 281 VAL A N 1
ATOM 2242 C CA . VAL A 1 281 ? 8.829 0.106 -28.920 1.00 89.06 281 VAL A CA 1
ATOM 2243 C C . VAL A 1 281 ? 8.393 -1.324 -28.671 1.00 89.06 281 VAL A C 1
ATOM 2245 O O . VAL A 1 281 ? 7.744 -1.627 -27.666 1.00 89.06 281 VAL A O 1
ATOM 2248 N N . ASP A 1 282 ? 8.809 -2.213 -29.567 1.00 87.81 282 ASP A N 1
ATOM 2249 C CA . ASP A 1 282 ? 8.651 -3.645 -29.374 1.00 87.81 282 ASP A CA 1
ATOM 2250 C C . ASP A 1 282 ? 9.899 -4.215 -28.697 1.00 87.81 282 ASP A C 1
ATOM 2252 O O . ASP A 1 282 ? 11.013 -4.154 -29.227 1.00 87.81 282 ASP A O 1
ATOM 2256 N N . PHE A 1 283 ? 9.717 -4.743 -27.489 1.00 88.62 283 PHE A N 1
ATOM 2257 C CA . PHE A 1 283 ? 10.807 -5.324 -26.719 1.00 88.62 283 PHE A CA 1
ATOM 2258 C C . PHE A 1 283 ? 10.939 -6.818 -27.031 1.00 88.62 283 PHE A C 1
ATOM 2260 O O . PHE A 1 283 ? 9.938 -7.538 -27.059 1.00 88.62 283 PHE A O 1
ATOM 2267 N N . PRO A 1 284 ? 12.171 -7.341 -27.178 1.00 90.06 284 PRO A N 1
ATOM 2268 C CA . PRO A 1 284 ? 12.380 -8.770 -27.362 1.00 90.06 284 PRO A CA 1
ATOM 2269 C C . PRO A 1 284 ? 11.756 -9.586 -26.225 1.00 90.06 284 PRO A C 1
ATOM 2271 O O . PRO A 1 284 ? 11.870 -9.221 -25.051 1.00 90.06 284 PRO A O 1
ATOM 2274 N N . ALA A 1 285 ? 11.178 -10.745 -26.556 1.00 89.44 285 ALA A N 1
ATOM 2275 C CA . ALA A 1 285 ? 10.524 -11.635 -25.588 1.00 89.44 285 ALA A CA 1
ATOM 2276 C C . ALA A 1 285 ? 11.417 -11.988 -24.380 1.00 89.44 285 ALA A C 1
ATOM 2278 O O . ALA A 1 285 ? 10.934 -12.122 -23.254 1.00 89.44 285 ALA A O 1
ATOM 2279 N N . ASP A 1 286 ? 12.730 -12.076 -24.606 1.00 88.00 286 ASP A N 1
ATOM 2280 C CA . ASP A 1 286 ? 13.738 -12.289 -23.569 1.00 88.00 286 ASP A CA 1
ATOM 2281 C C . ASP A 1 286 ? 13.719 -11.163 -22.512 1.00 88.00 286 ASP A C 1
ATOM 2283 O O . ASP A 1 286 ? 13.626 -11.426 -21.313 1.00 88.00 286 ASP A O 1
ATOM 2287 N N . VAL A 1 287 ? 13.692 -9.890 -22.927 1.00 88.31 287 VAL A N 1
ATOM 2288 C CA . VAL A 1 287 ? 13.551 -8.738 -22.014 1.00 88.31 287 VAL A CA 1
ATOM 2289 C C . VAL A 1 287 ? 12.183 -8.760 -21.333 1.00 88.31 287 VAL A C 1
ATOM 2291 O O . VAL A 1 287 ? 12.120 -8.676 -20.106 1.00 88.31 287 VAL A O 1
ATOM 2294 N N . CYS A 1 288 ? 11.106 -8.973 -22.095 1.00 90.25 288 CYS A N 1
ATOM 2295 C CA . CYS A 1 288 ? 9.732 -9.019 -21.582 1.00 90.25 288 CYS A CA 1
ATOM 2296 C C . CYS A 1 288 ? 9.536 -10.052 -20.462 1.00 90.25 288 CYS A C 1
ATOM 2298 O O . CYS A 1 288 ? 8.764 -9.832 -19.529 1.00 90.25 288 CYS A O 1
ATOM 2300 N N . SER A 1 289 ? 10.251 -11.178 -20.522 1.00 90.75 289 SER A N 1
ATOM 2301 C CA . SER A 1 289 ? 10.182 -12.222 -19.495 1.00 90.75 289 SER A CA 1
ATOM 2302 C C . SER A 1 289 ? 10.857 -11.832 -18.169 1.00 90.75 289 SER A C 1
ATOM 2304 O O . SER A 1 289 ? 10.487 -12.345 -17.108 1.00 90.75 289 SER A O 1
ATOM 2306 N N . ARG A 1 290 ? 11.800 -10.883 -18.198 1.00 91.25 290 ARG A N 1
ATOM 2307 C CA . ARG A 1 290 ? 12.659 -10.505 -17.061 1.00 91.25 290 ARG A CA 1
ATOM 2308 C C . ARG A 1 290 ? 12.242 -9.213 -16.366 1.00 91.25 290 ARG A C 1
ATOM 2310 O O . ARG A 1 290 ? 12.721 -8.943 -15.267 1.00 91.25 290 ARG A O 1
ATOM 2317 N N . VAL A 1 291 ? 11.331 -8.443 -16.957 1.00 94.50 291 VAL A N 1
ATOM 2318 C CA . VAL A 1 291 ? 10.851 -7.159 -16.418 1.00 94.50 291 VAL A CA 1
ATOM 2319 C C . VAL A 1 291 ? 9.359 -7.198 -16.082 1.00 94.50 291 VAL A C 1
ATOM 2321 O O . VAL A 1 291 ? 8.633 -8.110 -16.478 1.00 94.50 291 VAL A O 1
ATOM 2324 N N . THR A 1 292 ? 8.892 -6.211 -15.318 1.00 95.75 292 THR A N 1
ATOM 2325 C CA . THR A 1 292 ? 7.456 -5.954 -15.123 1.00 95.75 292 THR A CA 1
ATOM 2326 C C . THR A 1 292 ? 7.076 -4.697 -15.893 1.00 95.75 292 THR A C 1
ATOM 2328 O O . THR A 1 292 ? 7.539 -3.615 -15.551 1.00 95.75 292 THR A O 1
ATOM 2331 N N . PHE A 1 293 ? 6.234 -4.804 -16.915 1.00 95.50 293 PHE A N 1
ATOM 2332 C CA . PHE A 1 293 ? 5.783 -3.616 -17.638 1.00 95.50 293 PHE A CA 1
ATOM 2333 C C . PHE A 1 293 ? 4.837 -2.765 -16.796 1.00 95.50 293 PHE A C 1
ATOM 2335 O O . PHE A 1 293 ? 3.972 -3.301 -16.104 1.00 95.50 293 PHE A O 1
ATOM 2342 N N . VAL A 1 294 ? 4.980 -1.445 -16.894 1.00 96.56 294 VAL A N 1
ATOM 2343 C CA . VAL A 1 294 ? 4.059 -0.470 -16.305 1.00 96.56 294 VAL A CA 1
ATOM 2344 C C . VAL A 1 294 ? 3.787 0.633 -17.321 1.00 96.56 294 VAL A C 1
ATOM 2346 O O . VAL A 1 294 ? 4.671 1.413 -17.663 1.00 96.56 294 VAL A O 1
ATOM 2349 N N . ASN A 1 295 ? 2.561 0.693 -17.820 1.00 94.44 295 ASN A N 1
ATOM 2350 C CA . ASN A 1 295 ? 2.171 1.593 -18.890 1.00 94.44 295 ASN A CA 1
ATOM 2351 C C . ASN A 1 295 ? 1.521 2.867 -18.333 1.00 94.44 295 ASN A C 1
ATOM 2353 O O . ASN A 1 295 ? 0.432 2.817 -17.762 1.00 94.44 295 ASN A O 1
ATOM 2357 N N . PHE A 1 296 ? 2.200 4.000 -18.505 1.00 94.06 296 PHE A N 1
ATOM 2358 C CA . PHE A 1 296 ? 1.743 5.349 -18.156 1.00 94.06 296 PHE A CA 1
ATOM 2359 C C . PHE A 1 296 ? 1.247 6.141 -19.373 1.00 94.06 296 PHE A C 1
ATOM 2361 O O . PHE A 1 296 ? 1.083 7.359 -19.302 1.00 94.06 296 PHE A O 1
ATOM 2368 N N . THR A 1 297 ? 0.979 5.474 -20.498 1.00 91.38 297 THR A N 1
ATOM 2369 C CA . THR A 1 297 ? 0.362 6.127 -21.654 1.00 91.38 297 THR A CA 1
ATOM 2370 C C . THR A 1 297 ? -0.982 6.723 -21.249 1.00 91.38 297 THR A C 1
ATOM 2372 O O . THR A 1 297 ? -1.888 6.021 -20.796 1.00 91.38 297 THR A O 1
ATOM 2375 N N . VAL A 1 298 ? -1.106 8.040 -21.414 1.00 87.50 298 VAL A N 1
ATOM 2376 C CA . VAL A 1 298 ? -2.311 8.783 -21.048 1.00 87.50 298 VAL A CA 1
ATOM 2377 C C . VAL A 1 298 ? -3.466 8.337 -21.943 1.00 87.50 298 VAL A C 1
ATOM 2379 O O . VAL A 1 298 ? -3.411 8.451 -23.167 1.00 87.50 298 VAL A O 1
ATOM 2382 N N . THR A 1 299 ? -4.536 7.849 -21.323 1.00 87.94 299 THR A N 1
ATOM 2383 C CA . THR A 1 299 ? -5.777 7.485 -22.009 1.00 87.94 299 THR A CA 1
ATOM 2384 C C . THR A 1 299 ? -6.770 8.642 -21.941 1.00 87.94 299 THR A C 1
ATOM 2386 O O . THR A 1 299 ? -6.660 9.536 -21.101 1.00 87.94 299 THR A O 1
ATOM 2389 N N . ARG A 1 300 ? -7.805 8.624 -22.789 1.00 88.31 300 ARG A N 1
ATOM 2390 C CA . ARG A 1 300 ? -8.887 9.621 -22.711 1.00 88.31 300 ARG A CA 1
ATOM 2391 C C . ARG A 1 300 ? -9.555 9.637 -21.330 1.00 88.31 300 ARG A C 1
ATOM 2393 O O . ARG A 1 300 ? -9.869 10.712 -20.829 1.00 88.31 300 ARG A O 1
ATOM 2400 N N . GLY A 1 301 ? -9.758 8.459 -20.734 1.00 86.31 301 GLY A N 1
ATOM 2401 C CA . GLY A 1 301 ? -10.351 8.319 -19.403 1.00 86.31 301 GLY A CA 1
ATOM 2402 C C . GLY A 1 301 ? -9.453 8.893 -18.308 1.00 86.31 301 GLY A C 1
ATOM 2403 O O . GLY A 1 301 ? -9.918 9.701 -17.508 1.00 86.31 301 GLY A O 1
ATOM 2404 N N . SER A 1 302 ? -8.159 8.555 -18.318 1.00 87.62 302 SER A N 1
ATOM 2405 C CA . SER A 1 302 ? -7.214 9.089 -17.329 1.00 87.62 302 SER A CA 1
ATOM 2406 C C . SER A 1 302 ? -7.068 10.606 -17.458 1.00 87.62 302 SER A C 1
ATOM 2408 O O . SER A 1 302 ? -7.159 11.308 -16.455 1.00 87.62 302 SER A O 1
ATOM 2410 N N . LEU A 1 303 ? -6.957 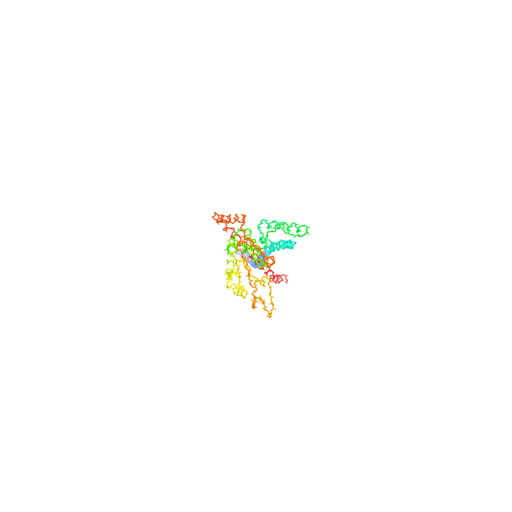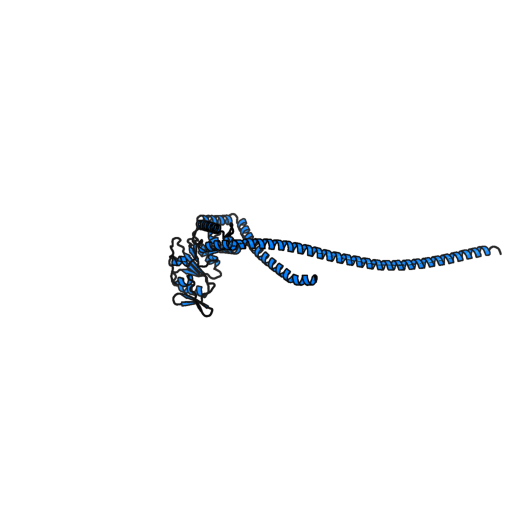11.140 -18.680 1.00 90.12 303 LEU A N 1
ATOM 2411 C CA . LEU A 1 303 ? -6.880 12.586 -18.905 1.00 90.12 303 LEU A CA 1
ATOM 2412 C C . LEU A 1 303 ? -8.138 13.312 -18.416 1.00 90.12 303 LEU A C 1
ATOM 2414 O O . LEU A 1 303 ? -8.035 14.349 -17.768 1.00 90.12 303 LEU A O 1
ATOM 2418 N N . GLN A 1 304 ? -9.324 12.759 -18.686 1.00 91.44 304 GLN A N 1
ATOM 2419 C CA . GLN A 1 304 ? -10.581 13.326 -18.202 1.00 91.44 304 GLN A CA 1
ATOM 2420 C C . GLN A 1 304 ? -10.616 13.384 -16.669 1.00 91.44 304 GLN A C 1
ATOM 2422 O O . GLN A 1 304 ? -10.980 14.422 -16.116 1.00 91.44 304 GLN A O 1
ATOM 2427 N N . SER A 1 305 ? -10.211 12.308 -15.990 1.00 89.38 305 SER A N 1
ATOM 2428 C CA . SER A 1 305 ? -10.134 12.259 -14.525 1.00 89.38 305 SER A CA 1
ATOM 2429 C C . SER A 1 305 ? -9.123 13.264 -13.970 1.00 89.38 305 SER A C 1
ATOM 2431 O O . SER A 1 305 ? -9.448 14.010 -13.048 1.00 89.38 305 SER A O 1
ATOM 2433 N N . GLN A 1 306 ? -7.935 13.361 -14.574 1.00 89.50 306 GLN A N 1
ATOM 2434 C CA . GLN A 1 306 ? -6.913 14.334 -14.179 1.00 89.50 306 GLN A CA 1
ATOM 2435 C C . GLN A 1 306 ? -7.415 15.778 -14.334 1.00 89.50 306 GLN A C 1
ATOM 2437 O O . GLN A 1 306 ? -7.292 16.578 -13.405 1.00 89.50 306 GLN A O 1
ATOM 2442 N N . CYS A 1 307 ? -8.028 16.113 -15.473 1.00 91.75 307 CYS A N 1
ATOM 2443 C CA . CYS A 1 307 ? -8.600 17.438 -15.708 1.00 91.75 307 CYS A CA 1
ATOM 2444 C C . CYS A 1 307 ? -9.750 17.750 -14.745 1.00 91.75 307 CYS A C 1
ATOM 2446 O O . CYS A 1 307 ? -9.823 18.866 -14.235 1.00 91.75 307 CYS A O 1
ATOM 2448 N N . LEU A 1 308 ? -10.628 16.780 -14.469 1.00 90.62 308 LEU A N 1
ATOM 2449 C CA . LEU A 1 308 ? -11.723 16.942 -13.514 1.00 90.62 308 LEU A CA 1
ATOM 2450 C C . LEU A 1 308 ? -11.190 17.224 -12.107 1.00 90.62 308 LEU A C 1
ATOM 2452 O O . LEU A 1 308 ? -11.656 18.155 -11.458 1.00 90.62 308 LEU A O 1
ATOM 2456 N N . ASN A 1 309 ? -10.188 16.471 -11.655 1.00 87.56 309 ASN A N 1
ATOM 2457 C CA . ASN A 1 309 ? -9.586 16.669 -10.339 1.00 87.56 309 ASN A CA 1
ATOM 2458 C C . ASN A 1 309 ? -8.858 18.014 -10.239 1.00 87.56 309 ASN A C 1
ATOM 2460 O O . ASN A 1 309 ? -9.000 18.716 -9.238 1.00 87.56 309 ASN A O 1
ATOM 2464 N N . ALA A 1 310 ? -8.154 18.430 -11.295 1.00 88.62 310 ALA A N 1
ATOM 2465 C CA . ALA A 1 310 ? -7.541 19.754 -11.358 1.00 88.62 310 ALA A CA 1
ATOM 2466 C C . ALA A 1 310 ? -8.589 20.881 -11.313 1.00 88.62 310 ALA A C 1
ATOM 2468 O O . ALA A 1 310 ? -8.424 21.843 -10.561 1.00 88.62 310 ALA A O 1
ATOM 2469 N N . ALA A 1 311 ? -9.688 20.745 -12.063 1.00 92.56 311 ALA A N 1
ATOM 2470 C CA . ALA A 1 311 ? -10.783 21.710 -12.067 1.00 92.56 311 ALA A CA 1
ATOM 2471 C C . ALA A 1 311 ? -11.481 21.784 -10.702 1.00 92.56 311 ALA A C 1
ATOM 2473 O O . ALA A 1 311 ? -11.673 22.873 -10.174 1.00 92.56 311 ALA A O 1
ATOM 2474 N N . LEU A 1 312 ? -11.795 20.643 -10.080 1.00 88.62 312 LEU A N 1
ATOM 2475 C CA . LEU A 1 312 ? -12.401 20.594 -8.746 1.00 88.62 312 LEU A CA 1
ATOM 2476 C C . LEU A 1 312 ? -11.507 21.236 -7.686 1.00 88.62 312 LEU A C 1
ATOM 2478 O O . LEU A 1 312 ? -12.004 21.965 -6.832 1.00 88.62 312 LEU A O 1
ATOM 2482 N N . LYS A 1 313 ? -10.193 21.010 -7.755 1.00 88.00 313 LYS A N 1
ATOM 2483 C CA . LYS A 1 313 ? -9.234 21.619 -6.833 1.00 88.00 313 LYS A CA 1
ATOM 2484 C C . LYS A 1 313 ? -9.161 23.141 -6.980 1.00 88.00 313 LYS A C 1
ATOM 2486 O O . LYS A 1 313 ? -8.996 23.836 -5.981 1.00 88.00 313 LYS A O 1
ATOM 2491 N N . ALA A 1 314 ? -9.288 23.652 -8.205 1.00 92.38 314 ALA A N 1
ATOM 2492 C CA . ALA A 1 314 ? -9.291 25.087 -8.479 1.00 92.38 314 ALA A CA 1
ATOM 2493 C C . ALA A 1 314 ? -10.625 25.756 -8.099 1.00 92.38 314 ALA A C 1
ATOM 2495 O O . ALA A 1 314 ? -10.624 26.802 -7.456 1.00 92.38 314 ALA A O 1
ATOM 2496 N N . GLU A 1 315 ? -11.752 25.139 -8.460 1.00 95.00 315 GLU A N 1
ATOM 2497 C CA . GLU A 1 315 ? -13.100 25.684 -8.249 1.00 95.00 315 GLU A CA 1
ATOM 2498 C C . GLU A 1 315 ? -13.594 25.508 -6.806 1.00 95.00 315 GLU A C 1
ATOM 2500 O O . GLU A 1 315 ? -14.280 26.370 -6.259 1.00 95.00 315 GLU A O 1
ATOM 2505 N N . ARG A 1 316 ? -13.266 24.376 -6.171 1.00 93.12 316 ARG A N 1
ATOM 2506 C CA . ARG A 1 316 ? -13.718 23.986 -4.824 1.00 93.12 316 ARG A CA 1
ATOM 2507 C C . ARG A 1 316 ? -12.555 23.502 -3.948 1.00 93.12 316 ARG A C 1
ATOM 2509 O O . ARG A 1 316 ? -12.567 22.361 -3.470 1.00 93.12 316 ARG A O 1
ATOM 2516 N N . PRO A 1 317 ? -11.568 24.372 -3.658 1.00 92.06 317 PRO A N 1
ATOM 2517 C CA . PRO A 1 317 ? -10.442 24.022 -2.789 1.00 92.06 317 PRO A CA 1
ATOM 2518 C C . PRO A 1 317 ? -10.888 23.649 -1.366 1.00 92.06 317 PRO A C 1
ATOM 2520 O O . PRO A 1 317 ? -10.217 22.877 -0.685 1.00 92.06 317 PRO A O 1
ATOM 2523 N N . ASP A 1 318 ? -12.047 24.149 -0.920 1.00 92.69 318 ASP A N 1
ATOM 2524 C CA . ASP A 1 318 ? -12.657 23.811 0.368 1.00 92.69 318 ASP A CA 1
ATOM 2525 C C . ASP A 1 318 ? -13.019 22.323 0.483 1.00 92.69 318 ASP A C 1
ATOM 2527 O O . ASP A 1 318 ? -12.902 21.734 1.560 1.00 92.69 318 ASP A O 1
ATOM 2531 N N . VAL A 1 319 ? -13.465 21.711 -0.617 1.00 89.81 319 VAL A N 1
ATOM 2532 C CA . VAL A 1 319 ? -13.845 20.294 -0.666 1.00 89.81 319 VAL A CA 1
ATOM 2533 C C . VAL A 1 319 ? -12.602 19.410 -0.731 1.00 89.81 319 VAL A C 1
ATOM 2535 O O . VAL A 1 319 ? -12.534 18.414 -0.010 1.00 89.81 319 VAL A O 1
ATOM 2538 N N . ASP A 1 320 ? -11.606 19.792 -1.534 1.00 83.62 320 ASP A N 1
ATOM 2539 C CA . ASP A 1 320 ? -10.335 19.064 -1.645 1.00 83.62 320 ASP A CA 1
ATOM 2540 C C . ASP A 1 320 ? -9.582 19.033 -0.304 1.00 83.62 320 ASP A C 1
ATOM 2542 O O . ASP A 1 320 ? -9.167 17.968 0.161 1.00 83.62 320 ASP A O 1
ATOM 2546 N N . ALA A 1 321 ? -9.511 20.178 0.389 1.00 86.62 321 ALA A N 1
ATOM 2547 C CA . ALA A 1 321 ? -8.915 20.267 1.721 1.00 86.62 321 ALA A CA 1
ATOM 2548 C C . ALA A 1 321 ? -9.623 19.342 2.724 1.00 86.62 321 ALA A C 1
ATOM 2550 O O . ALA A 1 321 ? -8.972 18.531 3.384 1.00 86.62 321 ALA A O 1
ATOM 2551 N N . LYS A 1 322 ? -10.965 19.372 2.770 1.00 89.06 322 LYS A N 1
ATOM 2552 C CA . LYS A 1 322 ? -11.753 18.472 3.632 1.00 89.06 322 LYS A CA 1
ATOM 2553 C C . LYS A 1 322 ? -11.514 16.998 3.308 1.00 89.06 322 LYS A C 1
ATOM 2555 O O . LYS A 1 322 ? -11.391 16.198 4.232 1.00 89.06 322 LYS A O 1
ATOM 2560 N N . ARG A 1 323 ? -11.440 16.623 2.024 1.00 83.69 323 ARG A N 1
ATOM 2561 C CA . ARG A 1 323 ? -11.142 15.244 1.593 1.00 83.69 323 ARG A CA 1
ATOM 2562 C C . ARG A 1 323 ? -9.769 14.802 2.102 1.00 83.69 323 ARG A C 1
ATOM 2564 O O . ARG A 1 323 ? -9.664 13.738 2.707 1.00 83.69 323 ARG A O 1
ATOM 2571 N N . SER A 1 324 ? -8.739 15.623 1.894 1.00 80.38 324 SER A N 1
ATOM 2572 C CA . SER A 1 324 ? -7.377 15.359 2.376 1.00 80.38 324 SER A CA 1
ATOM 2573 C C . SER A 1 324 ? -7.331 15.216 3.902 1.00 80.38 324 SER A C 1
ATOM 2575 O O . SER A 1 324 ? -6.734 14.268 4.415 1.00 80.38 324 SER A O 1
ATOM 2577 N N . ASP A 1 325 ? -7.980 16.118 4.637 1.00 86.88 325 ASP A N 1
ATOM 2578 C CA . ASP A 1 325 ? -7.963 16.110 6.102 1.00 86.88 325 ASP A CA 1
ATOM 2579 C C . ASP A 1 325 ? -8.705 14.900 6.680 1.00 86.88 325 ASP A C 1
ATOM 2581 O O . ASP A 1 325 ? -8.220 14.274 7.621 1.00 86.88 325 ASP A O 1
ATOM 2585 N N . LEU A 1 326 ? -9.837 14.508 6.084 1.00 86.94 326 LEU A N 1
ATOM 2586 C CA . LEU A 1 326 ? -10.561 13.294 6.471 1.00 86.94 326 LEU A CA 1
ATOM 2587 C C . LEU A 1 326 ? -9.719 12.031 6.266 1.00 86.94 326 LEU A C 1
ATOM 2589 O O . LEU A 1 326 ? -9.697 11.171 7.147 1.00 86.94 326 LEU A O 1
ATOM 2593 N N . LEU A 1 327 ? -8.994 11.929 5.148 1.00 78.81 327 LEU A N 1
ATOM 2594 C CA . LEU A 1 327 ? -8.115 10.786 4.883 1.00 78.81 327 LEU A CA 1
ATOM 2595 C C . LEU A 1 327 ? -6.955 10.712 5.884 1.00 78.81 327 LEU A C 1
ATOM 2597 O O . LEU A 1 327 ? -6.663 9.630 6.395 1.00 78.81 327 LEU A O 1
ATOM 2601 N N . LYS A 1 328 ? -6.338 11.853 6.220 1.00 80.94 328 LYS A N 1
ATOM 2602 C CA . LYS A 1 328 ? -5.283 11.923 7.247 1.00 80.94 328 LYS A CA 1
ATOM 2603 C C . LYS A 1 328 ? -5.809 11.528 8.625 1.00 80.94 328 LYS A C 1
ATOM 2605 O O . LYS A 1 328 ? -5.233 10.658 9.276 1.00 80.94 328 LYS A O 1
ATOM 2610 N N . MET A 1 329 ? -6.940 12.102 9.042 1.00 85.44 329 MET A N 1
ATOM 2611 C CA . MET A 1 329 ? -7.566 11.782 10.328 1.00 85.44 329 MET A CA 1
ATOM 2612 C C . MET A 1 329 ? -7.941 10.301 10.429 1.00 85.44 329 MET A C 1
ATOM 2614 O O . MET A 1 329 ? -7.773 9.695 11.484 1.00 85.44 329 MET A O 1
ATOM 2618 N N . GLN A 1 330 ? -8.410 9.684 9.340 1.00 80.62 330 GLN A N 1
ATOM 2619 C CA . GLN A 1 330 ? -8.713 8.254 9.321 1.00 80.62 330 GLN A CA 1
ATOM 2620 C C . GLN A 1 330 ? -7.465 7.400 9.605 1.00 80.62 330 GLN A C 1
ATOM 2622 O O . GLN A 1 330 ? -7.543 6.465 10.406 1.00 80.62 330 GLN A O 1
ATOM 2627 N N . GLY A 1 331 ? -6.320 7.728 8.993 1.00 74.19 331 GLY A N 1
ATOM 2628 C CA . GLY A 1 331 ? -5.042 7.054 9.250 1.00 74.19 331 GLY A CA 1
ATOM 2629 C C . GLY A 1 331 ? -4.578 7.216 10.702 1.00 74.19 331 GLY A C 1
ATOM 2630 O O . GLY A 1 331 ? -4.272 6.229 11.380 1.00 74.19 331 GLY A O 1
ATOM 2631 N N . GLU A 1 332 ? -4.618 8.445 11.221 1.00 83.12 332 GLU A N 1
ATOM 2632 C CA . GLU A 1 332 ? -4.264 8.753 12.613 1.00 83.12 332 GLU A CA 1
ATOM 2633 C C . GLU A 1 332 ? -5.161 8.020 13.619 1.00 83.12 332 GLU A C 1
ATOM 2635 O O . GLU A 1 332 ? -4.666 7.439 14.590 1.00 83.12 332 GLU A O 1
ATOM 2640 N N . PHE A 1 333 ? -6.476 7.986 13.384 1.00 85.75 333 PHE A N 1
ATOM 2641 C CA . PHE A 1 333 ? -7.412 7.282 14.257 1.00 85.75 333 PHE A CA 1
ATOM 2642 C C . PHE A 1 333 ? -7.211 5.770 14.231 1.00 85.75 333 PHE A C 1
ATOM 2644 O O . PHE A 1 333 ? -7.267 5.152 15.292 1.00 85.75 333 PHE A O 1
ATOM 2651 N N . GLN A 1 334 ? -6.921 5.165 13.076 1.00 79.81 334 GLN A N 1
ATOM 2652 C CA . GLN A 1 334 ? -6.611 3.733 13.010 1.00 79.81 334 GLN A CA 1
ATOM 2653 C C . GLN A 1 334 ? -5.346 3.382 13.803 1.00 79.81 334 GLN A C 1
ATOM 2655 O O . GLN A 1 334 ? -5.326 2.381 14.524 1.00 79.81 334 GLN A O 1
ATOM 2660 N N . LEU A 1 335 ? -4.297 4.205 13.705 1.00 78.56 335 LEU A N 1
ATOM 2661 C CA . LEU A 1 335 ? -3.074 4.023 14.490 1.00 78.56 335 LEU A CA 1
ATOM 2662 C C . LEU A 1 335 ? -3.335 4.190 15.988 1.00 78.56 335 LEU A C 1
ATOM 2664 O O . LEU A 1 335 ? -2.919 3.347 16.786 1.00 78.56 335 LEU A O 1
ATOM 2668 N N . LYS A 1 336 ? -4.062 5.244 16.370 1.00 85.56 336 LYS A N 1
ATOM 2669 C CA . LYS A 1 336 ? -4.398 5.524 17.767 1.00 85.56 336 LYS A CA 1
ATOM 2670 C C . LYS A 1 336 ? -5.262 4.425 18.380 1.00 85.56 336 LYS A C 1
ATOM 2672 O O . LYS A 1 336 ? -5.007 4.024 19.511 1.00 85.56 336 LYS A O 1
ATOM 2677 N N . LEU A 1 337 ? -6.232 3.901 17.631 1.00 85.62 337 LEU A N 1
ATOM 2678 C CA . LEU A 1 337 ? -7.077 2.785 18.055 1.00 85.62 337 LEU A CA 1
ATOM 2679 C C . LEU A 1 337 ? -6.234 1.540 18.364 1.00 85.62 337 LEU A C 1
ATOM 2681 O O . LEU A 1 337 ? -6.358 0.985 19.450 1.00 85.62 337 LEU A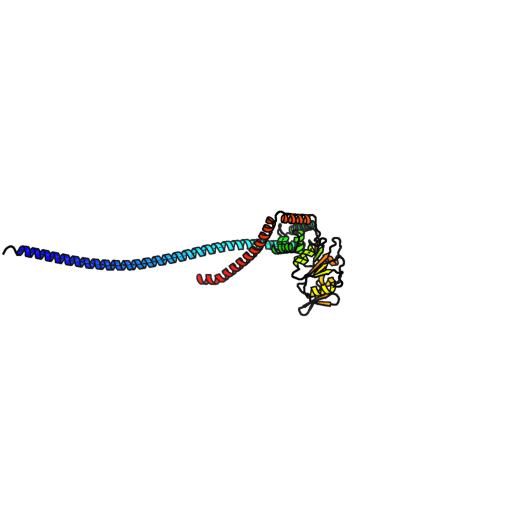 O 1
ATOM 2685 N N . ARG A 1 338 ? -5.318 1.153 17.464 1.00 81.12 338 ARG A N 1
ATOM 2686 C CA . ARG A 1 338 ? -4.411 0.012 17.692 1.00 81.12 338 ARG A CA 1
ATOM 2687 C C . ARG A 1 338 ? -3.517 0.206 18.915 1.00 81.12 338 ARG A C 1
ATOM 2689 O O . ARG A 1 338 ? -3.248 -0.753 19.634 1.00 81.12 338 ARG A O 1
ATOM 2696 N N . HIS A 1 339 ? -3.030 1.426 19.141 1.00 84.94 339 HIS A N 1
ATOM 2697 C CA . HIS A 1 339 ? -2.213 1.720 20.315 1.00 84.94 339 HIS A CA 1
ATOM 2698 C C . HIS A 1 339 ? -3.023 1.578 21.607 1.00 84.94 339 HIS A C 1
ATOM 2700 O O . HIS A 1 339 ? -2.601 0.851 22.499 1.00 84.94 339 HIS A O 1
ATOM 2706 N N . LEU A 1 340 ? -4.210 2.190 21.667 1.00 87.69 340 LEU A N 1
ATOM 2707 C CA . LEU A 1 340 ? -5.101 2.105 22.827 1.00 87.69 340 LEU A CA 1
ATOM 2708 C C . LEU A 1 340 ? -5.562 0.667 23.102 1.00 87.69 340 LEU A C 1
ATOM 2710 O O . LEU A 1 340 ? -5.651 0.267 24.258 1.00 87.69 340 LEU A O 1
ATOM 2714 N N . GLU A 1 341 ? -5.815 -0.129 22.061 1.00 83.88 341 GLU A N 1
ATOM 2715 C CA . GLU A 1 341 ? -6.115 -1.561 22.191 1.00 83.88 341 GLU A CA 1
ATOM 2716 C C . GLU A 1 341 ? -4.961 -2.326 22.840 1.00 83.88 341 GLU A C 1
ATOM 2718 O O . GLU A 1 341 ? -5.171 -3.113 23.764 1.00 83.88 341 GLU A O 1
ATOM 2723 N N . LYS A 1 342 ? -3.729 -2.081 22.381 1.00 86.38 342 LYS A N 1
ATOM 2724 C CA . LYS A 1 342 ? -2.535 -2.709 22.947 1.00 86.38 342 LYS A CA 1
ATOM 2725 C C . LYS A 1 342 ? -2.336 -2.310 24.411 1.00 86.38 342 LYS A C 1
ATOM 2727 O O . LYS A 1 342 ? -2.056 -3.178 25.236 1.00 86.38 342 LYS A O 1
ATOM 2732 N N . ASP A 1 343 ? -2.526 -1.036 24.731 1.00 88.06 343 ASP A N 1
ATOM 2733 C CA . ASP A 1 343 ? -2.378 -0.512 26.090 1.00 88.06 343 ASP A CA 1
ATOM 2734 C C . ASP A 1 343 ? -3.460 -1.067 27.025 1.00 88.06 343 ASP A C 1
ATOM 2736 O O . ASP A 1 343 ? -3.175 -1.417 28.173 1.00 88.06 343 ASP A O 1
ATOM 2740 N N . LEU A 1 344 ? -4.695 -1.219 26.533 1.00 85.94 344 LEU A N 1
ATOM 2741 C CA . LEU A 1 344 ? -5.782 -1.867 27.265 1.00 85.94 344 LEU A CA 1
ATOM 2742 C C . LEU A 1 344 ? -5.459 -3.337 27.547 1.00 85.94 344 LEU A C 1
ATOM 2744 O O . LEU A 1 344 ? -5.621 -3.795 28.677 1.00 85.94 344 LEU A O 1
ATOM 2748 N N . LEU A 1 345 ? -4.985 -4.078 26.542 1.00 84.81 345 LEU A N 1
ATOM 2749 C CA . LEU A 1 345 ? -4.583 -5.477 26.697 1.00 84.81 345 LEU A CA 1
ATOM 2750 C C . LEU A 1 345 ? -3.429 -5.629 27.692 1.00 84.81 345 LEU A C 1
ATOM 2752 O O . LEU A 1 345 ? -3.448 -6.544 28.517 1.00 84.81 345 LEU A O 1
ATOM 2756 N N . GLN A 1 346 ? -2.456 -4.718 27.651 1.00 87.19 346 GLN A N 1
ATOM 2757 C CA . GLN A 1 346 ? -1.363 -4.678 28.615 1.00 87.19 346 GLN A CA 1
ATOM 2758 C C . GLN A 1 346 ? -1.883 -4.389 30.028 1.00 87.19 346 GLN A C 1
ATOM 2760 O O . GLN A 1 346 ? -1.587 -5.147 30.950 1.00 87.19 346 GLN A O 1
ATOM 2765 N N . SER A 1 347 ? -2.730 -3.371 30.183 1.00 86.00 347 SER A N 1
ATOM 2766 C CA . SER A 1 347 ? -3.333 -3.005 31.469 1.00 86.00 347 SER A CA 1
ATOM 2767 C C . SER A 1 347 ? -4.174 -4.143 32.049 1.00 86.00 347 SER A C 1
ATOM 2769 O O . SER A 1 347 ? -4.118 -4.396 33.245 1.00 86.00 347 SER A O 1
ATOM 2771 N N . LEU A 1 348 ? -4.928 -4.876 31.223 1.00 81.31 348 LEU A N 1
ATOM 2772 C CA . LEU A 1 348 ? -5.678 -6.066 31.645 1.00 81.31 348 LEU A CA 1
ATOM 2773 C C . LEU A 1 348 ? -4.756 -7.204 32.096 1.00 81.31 348 LEU A C 1
ATOM 2775 O O . LEU A 1 348 ? -5.079 -7.920 33.046 1.00 81.31 348 LEU A O 1
ATOM 2779 N N . ASN A 1 349 ? -3.617 -7.382 31.426 1.00 80.75 349 ASN A N 1
ATOM 2780 C CA . ASN A 1 349 ? -2.638 -8.399 31.788 1.00 80.75 349 ASN A CA 1
ATOM 2781 C C . ASN A 1 349 ? -1.945 -8.068 33.122 1.00 80.75 349 ASN A C 1
ATOM 2783 O O . ASN A 1 349 ? -1.800 -8.940 33.974 1.00 80.75 349 ASN A O 1
ATOM 2787 N N . GLU A 1 350 ? -1.595 -6.800 33.338 1.00 82.06 350 GLU A N 1
ATOM 2788 C CA . GLU A 1 350 ? -1.051 -6.300 34.607 1.00 82.06 350 GLU A CA 1
ATOM 2789 C C . GLU A 1 350 ? -2.108 -6.347 35.726 1.00 82.06 350 GLU A C 1
ATOM 2791 O O . GLU A 1 350 ? -1.839 -6.803 36.839 1.00 82.06 350 GLU A O 1
ATOM 2796 N N . ALA A 1 351 ? -3.352 -5.968 35.424 1.00 71.88 351 ALA A N 1
ATOM 2797 C CA . ALA A 1 351 ? -4.457 -5.973 36.376 1.00 71.88 351 ALA A CA 1
ATOM 2798 C C . ALA A 1 351 ? -4.874 -7.381 36.814 1.00 71.88 351 ALA A C 1
ATOM 2800 O O . ALA A 1 351 ? -5.369 -7.521 37.930 1.00 71.88 351 ALA A O 1
ATOM 2801 N N . LYS A 1 352 ? -4.653 -8.434 36.011 1.00 58.69 352 LYS A N 1
ATOM 2802 C CA . LYS A 1 352 ? -4.852 -9.827 36.460 1.00 58.69 352 LYS A CA 1
ATOM 2803 C C . LYS A 1 352 ? -4.043 -10.148 37.719 1.00 58.69 352 LYS A C 1
ATOM 2805 O O . LYS A 1 352 ? -4.533 -10.894 38.560 1.00 58.69 352 LYS A O 1
ATOM 2810 N N . VAL A 1 353 ? -2.861 -9.553 37.885 1.00 49.59 353 VAL A N 1
ATOM 2811 C CA . VAL A 1 353 ? -2.054 -9.709 39.105 1.00 49.59 353 VAL A CA 1
ATOM 2812 C C . VAL A 1 353 ? -2.733 -9.027 40.296 1.00 49.59 353 VAL A C 1
ATOM 2814 O O . VAL A 1 353 ? -2.767 -9.586 41.385 1.00 49.59 353 VAL A O 1
ATOM 2817 N N . LEU A 1 354 ? -3.348 -7.859 40.092 1.00 47.56 354 LEU A N 1
ATOM 2818 C CA . LEU A 1 354 ? -3.998 -7.094 41.161 1.00 47.56 354 LEU A CA 1
ATOM 2819 C C . LEU A 1 354 ? -5.400 -7.620 41.527 1.00 47.56 354 LEU A C 1
ATOM 2821 O O . LEU A 1 354 ? -5.776 -7.607 42.694 1.00 47.56 354 LEU A O 1
ATOM 2825 N N . PHE A 1 355 ? -6.174 -8.094 40.546 1.00 45.50 355 PHE A N 1
ATOM 2826 C CA . PHE A 1 355 ? -7.526 -8.628 40.753 1.00 45.50 355 PHE A CA 1
ATOM 2827 C C . PHE A 1 355 ? -7.516 -9.978 41.468 1.00 45.50 355 PHE A C 1
ATOM 2829 O O . PHE A 1 355 ? -8.408 -10.225 42.271 1.00 45.50 355 PHE A O 1
ATOM 2836 N N . ILE A 1 356 ? -6.511 -10.827 41.224 1.00 41.09 356 ILE A N 1
ATOM 2837 C CA . ILE A 1 356 ? -6.356 -12.093 41.957 1.00 41.09 356 ILE A CA 1
ATOM 2838 C C . ILE A 1 356 ? -6.000 -11.824 43.426 1.00 41.09 356 ILE A C 1
ATOM 2840 O O . ILE A 1 356 ? -6.551 -12.483 44.292 1.00 41.09 356 ILE A O 1
ATOM 2844 N N . VAL A 1 357 ? -5.182 -10.805 43.713 1.00 40.09 357 VAL A N 1
ATOM 2845 C CA . VAL A 1 357 ? -4.778 -10.417 45.084 1.00 40.09 357 VAL A CA 1
ATOM 2846 C C . VAL A 1 357 ? -5.899 -9.716 45.876 1.00 40.09 357 VAL A C 1
ATOM 2848 O O . VAL A 1 357 ? -5.817 -9.583 47.092 1.00 40.09 357 VAL A O 1
ATOM 2851 N N . LEU A 1 358 ? -6.951 -9.238 45.204 1.00 38.62 358 LEU A N 1
ATOM 2852 C CA . LEU A 1 358 ? -8.109 -8.591 45.840 1.00 38.62 358 LEU A CA 1
ATOM 2853 C C . LEU A 1 358 ? -9.335 -9.510 45.967 1.00 38.62 358 LEU A C 1
ATOM 2855 O O . LEU A 1 358 ? -10.288 -9.133 46.648 1.00 38.62 358 LEU A O 1
ATOM 2859 N N . PHE A 1 359 ? -9.329 -10.677 45.314 1.00 34.66 359 PHE A N 1
ATOM 2860 C CA . PHE A 1 359 ? -10.432 -11.650 45.340 1.00 34.66 359 PHE A CA 1
ATOM 2861 C C . PHE A 1 359 ? -10.056 -13.030 45.913 1.00 34.66 359 PHE A C 1
ATOM 2863 O O . PHE A 1 359 ? -10.959 -13.838 46.129 1.00 34.66 359 PHE A O 1
ATOM 2870 N N . PHE A 1 360 ? -8.776 -13.281 46.196 1.00 34.50 360 PHE A N 1
ATOM 2871 C CA . PHE A 1 360 ? -8.253 -14.380 47.017 1.00 34.50 360 PHE A CA 1
ATOM 2872 C C . PHE A 1 360 ? -7.309 -13.801 48.067 1.00 34.50 360 PHE A C 1
ATOM 2874 O O . PHE A 1 360 ? -7.277 -14.370 49.181 1.00 34.50 360 PHE A O 1
#

Organism: NCBI:txid31246

Secondary structure (DSSP, 8-state):
--SSHHHHHHHHHHHHHHHHHHHHHHHHHHHHHHHHHHHHHHHHHHHHHHHHHHHHHHHHHHHHHHHHHHHHHHHHHHHHHHHHHHHHHHHHHHHHHHHHHHHHHHHHHHHGGGS-HHHHHHHHHHHHHHHHHHT----TT--HHHHS--HHHHHHHHHTT--SSHHHHHHHHHHHH-SSPEEEE-TTSHHHHHHHHHTGGGT-EEEETT-TTHHHHHHHHHHHT--EEEE-GGG--GGGHHHHTT-EEEETTEEEEEETTEEEE--TT--EEEEES-TTPPPPHHHHHHSEEEE-PPPHHHHHHHHHHHHHHHH-HHHHHHHHHHHHHHHHHHHHHHHHHHHHHHHHHHHHHHHHHHH-

pLDDT: mean 88.68, std 10.08, range [34.5, 97.38]